Protein AF-A0A936SYD6-F1 (afdb_monomer_lite)

pLDDT: mean 85.03, std 15.67, range [35.06, 98.56]

Structure (mmCIF, N/CA/C/O backbone):
data_AF-A0A936SYD6-F1
#
_entry.id   AF-A0A936SYD6-F1
#
loop_
_atom_site.group_PDB
_atom_site.id
_atom_site.type_symbol
_atom_site.label_atom_id
_atom_site.label_alt_id
_atom_site.label_comp_id
_atom_site.label_asym_id
_atom_site.label_entity_id
_atom_site.label_seq_id
_atom_site.pdbx_PDB_ins_code
_atom_site.Cartn_x
_atom_site.Cartn_y
_atom_site.Cartn_z
_atom_site.occupancy
_atom_site.B_iso_or_equiv
_atom_site.auth_seq_id
_atom_site.auth_comp_id
_atom_site.auth_asym_id
_atom_site.auth_atom_id
_atom_site.pdbx_PDB_model_num
ATOM 1 N N . MET A 1 1 ? 2.577 3.457 27.498 1.00 56.56 1 MET A N 1
ATOM 2 C CA . MET A 1 1 ? 2.068 2.178 26.969 1.00 56.56 1 MET A CA 1
ATOM 3 C C . MET A 1 1 ? 2.236 2.084 25.456 1.00 56.56 1 MET A C 1
ATOM 5 O O . MET A 1 1 ? 2.399 0.979 24.975 1.00 56.56 1 MET A O 1
ATOM 9 N N . SER A 1 2 ? 2.397 3.192 24.729 1.00 64.31 2 SER A N 1
ATOM 10 C CA . SER A 1 2 ? 2.360 3.176 23.265 1.00 64.31 2 SER A CA 1
ATOM 11 C C . SER A 1 2 ? 3.536 2.572 22.509 1.00 64.31 2 SER A C 1
ATOM 13 O O . SER A 1 2 ? 3.328 2.017 21.436 1.00 64.31 2 SER A O 1
ATOM 15 N N . LYS A 1 3 ? 4.762 2.603 23.053 1.00 79.81 3 LYS A N 1
ATOM 16 C CA . LYS A 1 3 ? 5.918 2.125 22.279 1.00 79.81 3 LYS A CA 1
ATOM 17 C C . LYS A 1 3 ? 5.821 0.638 21.908 1.00 79.81 3 LYS A C 1
ATOM 19 O O . LYS A 1 3 ? 6.240 0.261 20.834 1.00 79.81 3 LYS A O 1
ATOM 24 N N . VAL A 1 4 ? 5.263 -0.221 22.759 1.00 88.81 4 VAL A N 1
ATOM 25 C CA . VAL A 1 4 ? 5.166 -1.656 22.419 1.00 88.81 4 VAL A CA 1
ATOM 26 C C . VAL A 1 4 ? 4.110 -1.894 21.336 1.00 88.81 4 VAL A C 1
ATOM 28 O O . VAL A 1 4 ? 4.362 -2.648 20.405 1.00 88.81 4 VAL A O 1
ATOM 31 N N . ALA A 1 5 ? 2.963 -1.216 21.428 1.00 92.69 5 ALA A N 1
ATOM 32 C CA . ALA A 1 5 ? 1.870 -1.352 20.470 1.00 92.69 5 ALA A CA 1
ATOM 33 C C . ALA A 1 5 ? 2.245 -0.835 19.071 1.00 92.69 5 ALA A C 1
ATOM 35 O O . ALA A 1 5 ? 1.920 -1.477 18.073 1.00 92.69 5 ALA A O 1
ATOM 36 N N . ILE A 1 6 ? 2.957 0.294 18.991 1.00 93.44 6 ILE A N 1
ATOM 37 C CA . ILE A 1 6 ? 3.394 0.834 17.701 1.00 93.44 6 ILE A CA 1
ATOM 38 C C . ILE A 1 6 ? 4.482 -0.024 17.050 1.00 93.44 6 ILE A C 1
ATOM 40 O O . ILE A 1 6 ? 4.457 -0.227 15.842 1.00 93.44 6 ILE A O 1
ATOM 44 N N . GLU A 1 7 ? 5.397 -0.587 17.838 1.00 94.19 7 GLU A N 1
ATOM 45 C CA . GLU A 1 7 ? 6.426 -1.494 17.320 1.00 94.19 7 GLU A CA 1
ATOM 46 C C . GLU A 1 7 ? 5.800 -2.813 16.839 1.00 94.19 7 GLU A C 1
ATOM 48 O O . GLU A 1 7 ? 6.192 -3.332 15.799 1.00 94.19 7 GLU A O 1
ATOM 53 N N . GLU A 1 8 ? 4.762 -3.315 17.522 1.00 95.81 8 GLU A N 1
ATOM 54 C CA . GLU A 1 8 ? 3.967 -4.453 17.040 1.00 95.81 8 GLU A CA 1
ATOM 55 C C . GLU A 1 8 ? 3.286 -4.135 15.699 1.00 95.81 8 GLU A C 1
ATOM 57 O O . GLU A 1 8 ? 3.359 -4.932 14.763 1.00 95.81 8 GLU A O 1
ATOM 62 N N . PHE A 1 9 ? 2.654 -2.963 15.572 1.00 97.00 9 PHE A N 1
ATOM 63 C CA . PHE A 1 9 ? 2.076 -2.520 14.301 1.00 97.00 9 PHE A CA 1
ATOM 64 C C . PHE A 1 9 ? 3.135 -2.451 13.190 1.00 97.00 9 PHE A C 1
ATOM 66 O O . PHE A 1 9 ? 2.914 -2.971 12.094 1.00 97.00 9 PHE A O 1
ATOM 73 N N . ALA A 1 10 ? 4.291 -1.854 13.483 1.00 96.25 10 ALA A N 1
ATOM 74 C CA . ALA A 1 10 ? 5.402 -1.709 12.554 1.00 96.25 10 ALA A CA 1
ATOM 75 C C . ALA A 1 10 ? 5.940 -3.057 12.067 1.00 96.25 10 ALA A C 1
ATOM 77 O O . ALA A 1 10 ? 6.091 -3.262 10.861 1.00 96.25 10 ALA A O 1
ATOM 78 N N . GLU A 1 11 ? 6.186 -3.993 12.988 1.00 96.69 11 GLU A N 1
ATOM 79 C CA . GLU A 1 11 ? 6.649 -5.340 12.661 1.00 96.69 11 GLU A CA 1
ATOM 80 C C . GLU A 1 11 ? 5.663 -6.035 11.720 1.00 96.69 11 GLU A C 1
ATOM 82 O O . GLU A 1 11 ? 6.070 -6.596 10.699 1.00 96.69 11 GLU A O 1
ATOM 87 N N . LEU A 1 12 ? 4.363 -5.958 12.022 1.00 97.94 12 LEU A N 1
ATOM 88 C CA . LEU A 1 12 ? 3.327 -6.590 11.213 1.00 97.94 12 LEU A CA 1
ATOM 89 C C . LEU A 1 12 ? 3.206 -5.947 9.829 1.00 97.94 12 LEU A C 1
ATOM 91 O O . LEU A 1 12 ? 3.123 -6.664 8.830 1.00 97.94 12 LEU A O 1
ATOM 95 N N . LEU A 1 13 ? 3.237 -4.616 9.749 1.00 97.81 13 LEU A N 1
ATOM 96 C CA . LEU A 1 13 ? 3.209 -3.883 8.486 1.00 97.81 13 LEU A CA 1
ATOM 97 C C . LEU A 1 13 ? 4.406 -4.268 7.605 1.00 97.81 13 LEU A C 1
ATOM 99 O O . LEU A 1 13 ? 4.243 -4.621 6.438 1.00 97.81 13 LEU A O 1
ATOM 103 N N . VAL A 1 14 ? 5.616 -4.271 8.160 1.00 97.19 14 VAL A N 1
ATOM 104 C CA . VAL A 1 14 ? 6.821 -4.608 7.395 1.00 97.19 14 VAL A CA 1
ATOM 105 C C . VAL A 1 14 ? 6.824 -6.087 6.994 1.00 97.19 14 VAL A C 1
ATOM 107 O O . VAL A 1 14 ? 6.971 -6.411 5.816 1.00 97.19 14 VAL A O 1
ATOM 110 N N . CYS A 1 15 ? 6.601 -7.005 7.933 1.00 97.06 15 CYS A N 1
ATOM 111 C CA . CYS A 1 15 ? 6.720 -8.436 7.658 1.00 97.06 15 CYS A CA 1
ATOM 112 C C . CYS A 1 15 ? 5.592 -8.981 6.773 1.00 97.06 15 CYS A C 1
ATOM 114 O O . CYS A 1 15 ? 5.833 -9.884 5.972 1.00 97.06 15 CYS A O 1
ATOM 116 N N . HIS A 1 16 ? 4.360 -8.484 6.927 1.00 97.88 16 HIS A N 1
ATOM 117 C CA . HIS A 1 16 ? 3.183 -9.065 6.270 1.00 97.88 16 HIS A CA 1
ATOM 118 C C . HIS A 1 16 ? 2.633 -8.239 5.113 1.00 97.88 16 HIS A C 1
ATOM 120 O O . HIS A 1 16 ? 1.868 -8.779 4.312 1.00 97.88 16 HIS A O 1
ATOM 126 N N . VAL A 1 17 ? 3.040 -6.975 4.991 1.00 98.06 17 VAL A N 1
ATOM 127 C CA . VAL A 1 17 ? 2.685 -6.135 3.844 1.00 98.06 17 VAL A CA 1
ATOM 128 C C . VAL A 1 17 ? 3.910 -5.922 2.977 1.00 98.06 17 VAL A C 1
ATOM 130 O O . VAL A 1 17 ? 3.948 -6.458 1.873 1.00 98.06 17 VAL A O 1
ATOM 133 N N . ARG A 1 18 ? 4.941 -5.227 3.470 1.00 97.12 18 ARG A N 1
ATOM 134 C CA . ARG A 1 18 ? 6.125 -4.886 2.663 1.00 97.12 18 ARG A CA 1
ATOM 135 C C . ARG A 1 18 ? 6.804 -6.122 2.075 1.00 97.12 18 ARG A C 1
ATOM 137 O O . ARG A 1 18 ? 6.899 -6.257 0.854 1.00 97.12 18 ARG A O 1
ATOM 144 N N . ASP A 1 19 ? 7.265 -7.023 2.938 1.00 97.88 19 ASP A N 1
ATOM 145 C CA . ASP A 1 19 ? 8.089 -8.160 2.526 1.00 97.88 19 ASP A CA 1
ATOM 146 C C . ASP A 1 19 ? 7.303 -9.115 1.623 1.00 97.88 19 ASP A C 1
ATOM 148 O O . ASP A 1 19 ? 7.787 -9.554 0.580 1.00 97.88 19 ASP A O 1
ATOM 152 N N . VAL A 1 20 ? 6.042 -9.365 1.978 1.00 97.56 20 VAL A N 1
ATOM 153 C CA . VAL A 1 20 ? 5.139 -10.191 1.176 1.00 97.56 20 VAL A CA 1
ATOM 154 C C . VAL A 1 20 ? 4.912 -9.579 -0.208 1.00 97.56 20 VAL A C 1
ATOM 156 O O . VAL A 1 20 ? 4.953 -10.311 -1.192 1.00 97.56 20 VAL A O 1
ATOM 159 N N . SER A 1 21 ? 4.733 -8.262 -0.317 1.00 97.25 21 SER A N 1
ATOM 160 C CA . SER A 1 21 ? 4.521 -7.591 -1.612 1.00 97.25 21 SER A CA 1
ATOM 161 C C . SER A 1 21 ? 5.736 -7.723 -2.527 1.00 97.25 21 SER A C 1
ATOM 163 O O . SER A 1 21 ? 5.600 -8.045 -3.708 1.00 97.25 21 SER A O 1
ATOM 165 N N . ILE A 1 22 ? 6.941 -7.549 -1.972 1.00 95.94 22 ILE A N 1
ATOM 166 C CA . ILE A 1 22 ? 8.198 -7.743 -2.707 1.00 95.94 22 ILE A CA 1
ATOM 167 C C . ILE A 1 22 ? 8.311 -9.192 -3.197 1.00 95.94 22 ILE A C 1
ATOM 169 O O . ILE A 1 22 ? 8.596 -9.419 -4.374 1.00 95.94 22 ILE A O 1
ATOM 173 N N . GLN A 1 23 ? 8.038 -10.168 -2.325 1.00 95.75 23 GLN A N 1
ATOM 174 C CA . GLN A 1 23 ? 8.093 -11.591 -2.668 1.00 95.75 23 GLN A CA 1
ATOM 175 C C . GLN A 1 23 ? 7.095 -11.963 -3.767 1.00 95.75 23 GLN A C 1
ATOM 177 O O . GLN A 1 23 ? 7.447 -12.708 -4.681 1.00 95.75 23 GLN A O 1
ATOM 182 N N . GLN A 1 24 ? 5.864 -11.449 -3.707 1.00 95.12 24 GLN A N 1
ATOM 183 C CA . GLN A 1 24 ? 4.847 -11.700 -4.732 1.00 95.12 24 GLN A CA 1
ATOM 184 C C . GLN A 1 24 ? 5.261 -11.104 -6.079 1.00 95.12 24 GLN A C 1
ATOM 186 O O . GLN A 1 24 ? 5.274 -11.821 -7.079 1.00 95.12 24 GLN A O 1
ATOM 191 N N . CYS A 1 25 ? 5.735 -9.854 -6.097 1.00 92.88 25 CYS A N 1
ATOM 192 C CA . CYS A 1 25 ? 6.273 -9.241 -7.311 1.00 92.88 25 CYS A CA 1
ATOM 193 C C . CYS A 1 25 ? 7.450 -10.051 -7.892 1.00 92.88 25 CYS A C 1
ATOM 195 O O . CYS A 1 25 ? 7.520 -10.302 -9.098 1.00 92.88 25 CYS A O 1
ATOM 197 N N . ASP A 1 26 ? 8.376 -10.521 -7.055 1.00 91.19 26 ASP A N 1
ATOM 198 C CA . ASP A 1 26 ? 9.496 -11.345 -7.518 1.00 91.19 26 ASP A CA 1
ATOM 199 C C . ASP A 1 26 ? 9.042 -12.705 -8.064 1.00 91.19 26 ASP A C 1
ATOM 201 O O . ASP A 1 26 ? 9.575 -13.179 -9.074 1.00 91.19 26 ASP A O 1
ATOM 205 N N . MET A 1 27 ? 8.038 -13.328 -7.442 1.00 90.19 27 MET A N 1
ATOM 206 C CA . MET A 1 27 ? 7.435 -14.558 -7.956 1.00 90.19 27 MET A CA 1
ATOM 207 C C . MET A 1 27 ? 6.784 -14.340 -9.323 1.00 90.19 27 MET A C 1
ATOM 209 O O . MET A 1 27 ? 6.974 -15.183 -10.204 1.00 90.19 27 MET A O 1
ATOM 213 N N . THR A 1 28 ? 6.109 -13.207 -9.544 1.00 87.62 28 THR A N 1
ATOM 214 C CA . THR A 1 28 ? 5.521 -12.840 -10.843 1.00 87.62 28 THR A CA 1
ATOM 215 C C . THR A 1 28 ? 6.578 -12.729 -11.949 1.00 87.62 28 THR A C 1
ATOM 217 O O . THR A 1 28 ? 6.355 -13.167 -13.085 1.00 87.62 28 THR A O 1
ATOM 220 N N . LEU A 1 29 ? 7.776 -12.227 -11.625 1.00 83.94 29 LEU A N 1
ATOM 221 C CA . LEU A 1 29 ? 8.926 -12.209 -12.544 1.00 83.94 29 LEU A CA 1
ATOM 222 C C . LEU A 1 29 ? 9.551 -13.585 -12.780 1.00 83.94 29 LEU A C 1
ATOM 224 O O . LEU A 1 29 ? 10.307 -13.760 -13.743 1.00 83.94 29 LEU A O 1
ATOM 228 N N . GLY A 1 30 ? 9.260 -14.557 -11.917 1.00 83.94 30 GLY A N 1
ATOM 229 C CA . GLY A 1 30 ? 9.804 -15.900 -11.996 1.00 83.94 30 GLY A CA 1
ATOM 230 C C . GLY A 1 30 ? 9.528 -16.547 -13.361 1.00 83.94 30 GLY A C 1
ATOM 231 O O . GLY A 1 30 ? 8.416 -16.457 -13.888 1.00 83.94 30 GLY A O 1
ATOM 232 N N . PRO A 1 31 ? 10.501 -17.269 -13.951 1.00 82.00 31 PRO A N 1
ATOM 233 C CA . PRO A 1 31 ? 10.345 -17.872 -15.281 1.00 82.00 31 PRO A CA 1
ATOM 234 C C . PRO A 1 31 ? 9.216 -18.913 -15.346 1.00 82.00 31 PRO A C 1
ATOM 236 O O . PRO A 1 31 ? 8.705 -19.212 -16.423 1.00 82.00 31 PRO A O 1
ATOM 239 N N . ASN A 1 32 ? 8.819 -19.458 -14.193 1.00 87.88 32 ASN A N 1
ATOM 240 C CA . ASN A 1 32 ? 7.778 -20.473 -14.080 1.00 87.88 32 ASN A CA 1
ATOM 241 C C . ASN A 1 32 ? 6.377 -19.891 -13.852 1.00 87.88 32 ASN A C 1
ATOM 243 O O . ASN A 1 32 ? 5.400 -20.628 -13.978 1.00 87.88 32 ASN A O 1
ATOM 247 N N . TYR A 1 33 ? 6.260 -18.603 -13.524 1.00 86.75 33 TYR A N 1
ATOM 248 C CA . TYR A 1 33 ? 4.970 -17.983 -13.255 1.00 86.75 33 TYR A CA 1
ATOM 249 C C . TYR A 1 33 ? 4.236 -17.683 -14.566 1.00 86.75 33 TYR A C 1
ATOM 251 O O . TYR A 1 33 ? 4.767 -17.010 -15.453 1.00 86.75 33 TYR A O 1
ATOM 259 N N . ARG A 1 34 ? 3.017 -18.212 -14.717 1.00 88.81 34 ARG A N 1
ATOM 260 C CA . ARG A 1 34 ? 2.252 -18.177 -15.978 1.00 88.81 34 ARG A CA 1
ATOM 261 C C . ARG A 1 34 ? 1.051 -17.229 -15.962 1.00 88.81 34 ARG A C 1
ATOM 263 O O . ARG A 1 34 ? 0.316 -17.229 -16.947 1.00 88.81 34 ARG A O 1
ATOM 270 N N . GLY A 1 35 ? 0.870 -16.444 -14.899 1.00 87.31 35 GLY A N 1
ATOM 271 C CA . GLY A 1 35 ? -0.209 -15.459 -14.808 1.00 87.31 35 GLY A CA 1
ATOM 272 C C . GLY A 1 35 ? -0.121 -14.370 -15.893 1.00 87.31 35 GLY A C 1
ATOM 273 O O . GLY A 1 35 ? 0.969 -14.161 -16.450 1.00 87.31 35 GLY A O 1
ATOM 274 N N . PRO A 1 36 ? -1.248 -13.715 -16.235 1.00 86.12 36 PRO A N 1
ATOM 275 C CA . PRO A 1 36 ? -1.303 -12.668 -17.261 1.00 86.12 36 PRO A CA 1
ATOM 276 C C . PRO A 1 36 ? -0.327 -11.511 -17.002 1.00 86.12 36 PRO A C 1
ATOM 278 O O . PRO A 1 36 ? 0.413 -11.110 -17.900 1.00 86.12 36 PRO A O 1
ATOM 281 N N . ASP A 1 37 ? -0.242 -11.062 -15.755 1.00 83.75 37 ASP A N 1
ATOM 282 C CA . ASP A 1 37 ? 0.695 -10.068 -15.231 1.00 83.75 37 ASP A CA 1
ATOM 283 C C . ASP A 1 37 ? 2.157 -10.445 -15.520 1.00 83.75 37 ASP A C 1
ATOM 285 O O . ASP A 1 37 ? 2.889 -9.692 -16.164 1.00 83.75 37 ASP A O 1
ATOM 289 N N . GLY A 1 38 ? 2.577 -11.664 -15.177 1.00 84.19 38 GLY A N 1
ATOM 290 C CA . GLY A 1 38 ? 3.949 -12.112 -15.435 1.00 84.19 38 GLY A CA 1
ATOM 291 C C . GLY A 1 38 ? 4.269 -12.256 -16.925 1.00 84.19 38 GLY A C 1
ATOM 292 O O . GLY A 1 38 ? 5.390 -11.972 -17.362 1.00 84.19 38 GLY A O 1
ATOM 293 N N . GLN A 1 39 ? 3.294 -12.671 -17.741 1.00 85.88 39 GLN A N 1
ATOM 294 C CA . GLN A 1 39 ? 3.447 -12.687 -19.199 1.00 85.88 39 GLN A CA 1
ATOM 295 C C . GLN A 1 39 ? 3.602 -11.269 -19.754 1.00 85.88 39 GLN A C 1
ATOM 297 O O . GLN A 1 39 ? 4.520 -11.029 -20.543 1.00 85.88 39 GLN A O 1
ATOM 302 N N . ARG A 1 40 ? 2.769 -10.328 -19.298 1.00 87.44 40 ARG A N 1
ATOM 303 C CA . ARG A 1 40 ? 2.826 -8.911 -19.664 1.00 87.44 40 ARG A CA 1
ATOM 304 C C . ARG A 1 40 ? 4.158 -8.285 -19.270 1.00 87.44 40 ARG A C 1
ATOM 306 O O . ARG A 1 40 ? 4.775 -7.620 -20.101 1.00 87.44 40 ARG A O 1
ATOM 313 N N . TRP A 1 41 ? 4.653 -8.545 -18.062 1.00 85.00 41 TRP A N 1
ATOM 314 C CA . TRP A 1 41 ? 5.953 -8.050 -17.607 1.00 85.00 41 TRP A CA 1
ATOM 315 C C . TRP A 1 41 ? 7.079 -8.562 -18.500 1.00 85.00 41 TRP A C 1
ATOM 317 O O . TRP A 1 41 ? 7.883 -7.774 -18.994 1.00 85.00 41 TRP A O 1
ATOM 327 N N . ARG A 1 42 ? 7.115 -9.866 -18.795 1.00 80.62 42 ARG A N 1
ATOM 328 C CA . ARG A 1 42 ? 8.131 -10.444 -19.691 1.00 80.62 42 ARG A CA 1
ATOM 329 C C . ARG A 1 42 ? 8.028 -9.920 -21.122 1.00 80.62 42 ARG A C 1
ATOM 331 O O . ARG A 1 42 ? 9.059 -9.647 -21.733 1.00 80.62 42 ARG A O 1
ATOM 338 N N . ALA A 1 43 ? 6.818 -9.749 -21.651 1.00 80.75 43 ALA A N 1
ATOM 339 C CA . ALA A 1 43 ? 6.604 -9.169 -22.975 1.00 80.75 43 ALA A CA 1
ATOM 340 C C . ALA A 1 43 ? 7.106 -7.720 -23.032 1.00 80.75 43 ALA A C 1
ATOM 342 O O . ALA A 1 43 ? 7.843 -7.353 -23.947 1.00 80.75 43 ALA A O 1
ATOM 343 N N . ALA A 1 44 ? 6.789 -6.919 -22.013 1.00 76.31 44 ALA A N 1
ATOM 344 C CA . ALA A 1 44 ? 7.278 -5.555 -21.902 1.00 76.31 44 ALA A CA 1
ATOM 345 C C . ALA A 1 44 ? 8.809 -5.514 -21.742 1.00 76.31 44 ALA A C 1
ATOM 347 O O . ALA A 1 44 ? 9.467 -4.694 -22.380 1.00 76.31 44 ALA A O 1
ATOM 348 N N . ALA A 1 45 ? 9.398 -6.442 -20.978 1.00 72.19 45 ALA A N 1
ATOM 349 C CA . ALA A 1 45 ? 10.851 -6.588 -20.876 1.00 72.19 45 ALA A CA 1
ATOM 350 C C . ALA A 1 45 ? 11.520 -6.910 -22.214 1.00 72.19 45 ALA A C 1
ATOM 352 O O . ALA A 1 45 ? 12.588 -6.372 -22.511 1.00 72.19 45 ALA A O 1
ATOM 353 N N . ALA A 1 46 ? 10.900 -7.774 -23.020 1.00 71.06 46 ALA A N 1
ATOM 354 C CA . ALA A 1 46 ? 11.400 -8.133 -24.340 1.00 71.06 46 ALA A CA 1
ATOM 355 C C . ALA A 1 46 ? 11.303 -6.959 -25.332 1.00 71.06 46 ALA A C 1
ATOM 357 O O . ALA A 1 46 ? 12.215 -6.761 -26.133 1.00 71.06 46 ALA A O 1
ATOM 358 N N . ALA A 1 47 ? 10.230 -6.163 -25.264 1.00 68.69 47 ALA A N 1
ATOM 359 C CA . ALA A 1 47 ? 9.981 -5.046 -26.177 1.00 68.69 47 ALA A CA 1
ATOM 360 C C . ALA A 1 47 ? 10.857 -3.805 -25.911 1.00 68.69 47 ALA A C 1
ATOM 362 O O . ALA A 1 47 ? 11.147 -3.048 -26.834 1.00 68.69 47 ALA A O 1
ATOM 363 N N . ALA A 1 48 ? 11.277 -3.575 -24.664 1.00 58.94 48 ALA A N 1
ATOM 364 C CA . ALA A 1 48 ? 11.825 -2.286 -24.236 1.00 58.94 48 ALA A CA 1
ATOM 365 C C . ALA A 1 48 ? 13.309 -2.025 -24.555 1.00 58.94 48 ALA A C 1
ATOM 367 O O . ALA A 1 48 ? 13.779 -0.913 -24.334 1.00 58.94 48 ALA A O 1
ATOM 368 N N . GLY A 1 49 ? 14.091 -3.002 -25.027 1.00 51.28 49 GLY A N 1
ATOM 369 C CA . GLY A 1 49 ? 15.498 -2.790 -25.423 1.00 51.28 49 GLY A CA 1
ATOM 370 C C . GLY A 1 49 ? 16.499 -2.381 -24.311 1.00 51.28 49 GLY A C 1
ATOM 371 O O . GLY A 1 49 ? 17.705 -2.452 -24.554 1.00 51.28 49 GLY A O 1
ATOM 372 N N . GLY A 1 50 ? 16.039 -2.029 -23.096 1.00 48.78 50 GLY A N 1
ATOM 373 C CA . GLY A 1 50 ? 16.835 -1.799 -21.873 1.00 48.78 50 GLY A CA 1
ATOM 374 C C . GLY A 1 50 ? 16.410 -0.587 -21.014 1.00 48.78 50 GLY A C 1
ATOM 375 O O . GLY A 1 50 ? 16.457 0.527 -21.520 1.00 48.78 50 GLY A O 1
ATOM 376 N N . GLN A 1 51 ? 16.047 -0.810 -19.730 1.00 61.25 51 GLN A N 1
ATOM 377 C CA . GLN A 1 51 ? 15.989 0.135 -18.578 1.00 61.25 51 GLN A CA 1
ATOM 378 C C . GLN A 1 51 ? 15.940 -0.635 -17.213 1.00 61.25 51 GLN A C 1
ATOM 380 O O . GLN A 1 51 ? 16.088 -1.858 -17.200 1.00 61.25 51 GLN A O 1
ATOM 385 N N . VAL A 1 52 ? 15.818 0.100 -16.085 1.00 56.25 52 VAL A N 1
ATOM 386 C CA . VAL A 1 52 ? 16.040 -0.227 -14.644 1.00 56.25 52 VAL A CA 1
ATOM 387 C C . VAL A 1 52 ? 15.728 -1.678 -14.201 1.00 56.25 52 VAL A C 1
ATOM 389 O O . VAL A 1 52 ? 14.664 -2.206 -14.515 1.00 56.25 52 VAL A O 1
ATOM 392 N N . PRO A 1 53 ? 16.596 -2.340 -13.402 1.00 73.44 53 PRO A N 1
ATOM 393 C CA . PRO A 1 53 ? 16.310 -3.657 -12.831 1.00 73.44 53 PRO A CA 1
ATOM 394 C C . PRO A 1 53 ? 15.038 -3.680 -11.975 1.00 73.44 53 PRO A C 1
ATOM 396 O O . PRO A 1 53 ? 14.913 -2.894 -11.042 1.00 73.44 53 PRO A O 1
ATOM 399 N N . ALA A 1 54 ? 14.148 -4.649 -12.203 1.00 80.31 54 ALA A N 1
ATOM 400 C CA . ALA A 1 54 ? 12.959 -4.828 -11.363 1.00 80.31 54 ALA A CA 1
ATOM 401 C C . ALA A 1 54 ? 13.305 -5.062 -9.881 1.00 80.31 54 ALA A C 1
ATOM 403 O O . ALA A 1 54 ? 12.610 -4.580 -8.997 1.00 80.31 54 ALA A O 1
ATOM 404 N N . SER A 1 55 ? 14.454 -5.687 -9.601 1.00 82.62 55 SER A N 1
ATOM 405 C CA . SER A 1 55 ? 15.001 -5.823 -8.245 1.00 82.62 55 SER A CA 1
ATOM 406 C C . SER A 1 55 ? 15.244 -4.483 -7.536 1.00 82.62 55 SER A C 1
ATOM 408 O O . SER A 1 55 ? 15.397 -4.470 -6.321 1.00 82.62 55 SER A O 1
ATOM 410 N N . MET A 1 56 ? 15.306 -3.380 -8.282 1.00 82.12 56 MET A N 1
ATOM 411 C CA . MET A 1 56 ? 15.423 -2.019 -7.769 1.00 82.12 56 MET A CA 1
ATOM 412 C C . MET A 1 56 ? 14.072 -1.301 -7.756 1.00 82.12 56 MET A C 1
ATOM 414 O O . MET A 1 56 ? 13.743 -0.679 -6.760 1.00 82.12 56 MET A O 1
ATOM 418 N N . VAL A 1 57 ? 13.273 -1.428 -8.820 1.00 85.88 57 VAL A N 1
ATOM 419 C CA . VAL A 1 57 ? 11.966 -0.751 -8.917 1.00 85.88 57 VAL A CA 1
ATOM 420 C C . VAL A 1 57 ? 10.953 -1.317 -7.917 1.00 85.88 57 VAL A C 1
ATOM 422 O O . VAL A 1 57 ? 10.244 -0.546 -7.287 1.00 85.88 57 VAL A O 1
ATOM 425 N N . ILE A 1 58 ? 10.904 -2.643 -7.739 1.00 91.81 58 ILE A N 1
ATOM 426 C CA . ILE A 1 58 ? 9.909 -3.308 -6.880 1.00 91.81 58 ILE A CA 1
ATOM 427 C C . ILE A 1 58 ? 9.957 -2.779 -5.437 1.00 91.81 58 ILE A C 1
ATOM 429 O O . ILE A 1 58 ? 8.935 -2.258 -4.995 1.00 91.81 58 ILE A O 1
ATOM 433 N N . PRO A 1 59 ? 11.093 -2.841 -4.706 1.00 92.81 59 PRO A N 1
ATOM 434 C CA . PRO A 1 59 ? 11.129 -2.353 -3.328 1.00 92.81 59 PRO A CA 1
ATOM 435 C C . PRO A 1 59 ? 10.781 -0.870 -3.223 1.00 92.81 59 PRO A C 1
ATOM 437 O O . PRO A 1 59 ? 10.087 -0.482 -2.297 1.00 92.81 59 PRO A O 1
ATOM 440 N N . ASP A 1 60 ? 11.216 -0.060 -4.190 1.00 91.06 60 ASP A N 1
ATOM 441 C CA . ASP A 1 60 ? 10.975 1.381 -4.183 1.00 91.06 60 ASP A CA 1
ATOM 442 C C . ASP A 1 60 ? 9.479 1.712 -4.377 1.00 91.06 60 ASP A C 1
ATOM 444 O O . ASP A 1 60 ? 8.952 2.595 -3.702 1.00 91.06 60 ASP A O 1
ATOM 448 N N . CYS A 1 61 ? 8.763 0.983 -5.243 1.00 93.50 61 CYS A N 1
ATOM 449 C CA . CYS A 1 61 ? 7.312 1.138 -5.413 1.00 93.50 61 CYS A CA 1
ATOM 450 C C . CYS A 1 61 ? 6.525 0.661 -4.185 1.00 93.50 61 CYS A C 1
ATOM 452 O O . CYS A 1 61 ? 5.582 1.334 -3.764 1.00 93.50 61 CYS A O 1
ATOM 454 N N . VAL A 1 62 ? 6.923 -0.472 -3.597 1.00 96.44 62 VAL A N 1
ATOM 455 C CA . VAL A 1 62 ? 6.322 -0.997 -2.359 1.00 96.44 62 VAL A CA 1
ATOM 456 C C . VAL A 1 62 ? 6.522 0.002 -1.216 1.00 96.44 62 VAL A C 1
ATOM 458 O O . VAL A 1 62 ? 5.563 0.387 -0.550 1.00 96.44 62 VAL A O 1
ATOM 461 N N . ASP A 1 63 ? 7.754 0.484 -1.034 1.00 95.44 63 ASP A N 1
ATOM 462 C CA . ASP A 1 63 ? 8.106 1.444 0.014 1.00 95.44 63 ASP A CA 1
ATOM 463 C C . ASP A 1 63 ? 7.371 2.773 -0.168 1.00 95.44 63 ASP A C 1
ATOM 465 O O . ASP A 1 63 ? 6.867 3.319 0.810 1.00 95.44 63 ASP A O 1
ATOM 469 N N . THR A 1 64 ? 7.253 3.260 -1.406 1.00 94.50 64 THR A N 1
ATOM 470 C CA . THR A 1 64 ? 6.474 4.470 -1.710 1.00 94.50 64 THR A CA 1
ATOM 471 C C . THR A 1 64 ? 5.008 4.274 -1.329 1.00 94.50 64 THR A C 1
ATOM 473 O O . THR A 1 64 ? 4.434 5.129 -0.671 1.00 94.50 64 THR A O 1
ATOM 476 N N . THR A 1 65 ? 4.406 3.130 -1.663 1.00 97.56 65 THR A N 1
ATOM 477 C CA . THR A 1 65 ? 2.990 2.862 -1.355 1.00 97.56 65 THR A CA 1
ATOM 478 C C . THR A 1 65 ? 2.725 2.816 0.149 1.00 97.56 65 THR A C 1
ATOM 480 O O . THR A 1 65 ? 1.753 3.401 0.622 1.00 97.56 65 THR A O 1
ATOM 483 N N . ILE A 1 66 ? 3.599 2.154 0.914 1.00 97.50 66 ILE A N 1
ATOM 484 C CA . ILE A 1 66 ? 3.494 2.106 2.380 1.00 97.50 66 ILE A CA 1
ATOM 485 C C . ILE A 1 66 ? 3.704 3.495 2.978 1.00 97.50 66 ILE A C 1
ATOM 487 O O . ILE A 1 66 ? 2.953 3.890 3.865 1.00 97.50 66 ILE A O 1
ATOM 491 N N . PHE A 1 67 ? 4.685 4.248 2.478 1.00 95.31 67 PHE A N 1
ATOM 492 C CA . PHE A 1 67 ? 4.923 5.614 2.929 1.00 95.31 67 PHE A CA 1
ATOM 493 C C . PHE A 1 67 ? 3.696 6.505 2.713 1.00 95.31 67 PHE A C 1
ATOM 495 O O . PHE A 1 67 ? 3.297 7.191 3.648 1.00 95.31 67 PHE A O 1
ATOM 502 N N . GLU A 1 68 ? 3.063 6.461 1.535 1.00 95.12 68 GLU A N 1
ATOM 503 C CA . GLU A 1 68 ? 1.838 7.231 1.292 1.00 95.12 68 GLU A CA 1
ATOM 504 C C . GLU A 1 68 ? 0.699 6.774 2.216 1.00 95.12 68 GLU A C 1
ATOM 506 O O . GLU A 1 68 ? 0.028 7.611 2.803 1.00 95.12 68 GLU A O 1
ATOM 511 N N . ALA A 1 69 ? 0.517 5.468 2.446 1.00 96.62 69 ALA A N 1
ATOM 512 C CA . ALA A 1 69 ? -0.508 4.979 3.375 1.00 96.62 69 ALA A CA 1
ATOM 513 C C . ALA A 1 69 ? -0.306 5.500 4.807 1.00 96.62 69 ALA A C 1
ATOM 515 O O . ALA A 1 69 ? -1.265 5.909 5.461 1.00 96.62 69 ALA A O 1
ATOM 516 N N . LEU A 1 70 ? 0.939 5.500 5.289 1.00 96.12 70 LEU A N 1
ATOM 517 C CA . LEU A 1 70 ? 1.286 6.017 6.611 1.00 96.12 70 LEU A CA 1
ATOM 518 C C . LEU A 1 70 ? 1.129 7.537 6.680 1.00 96.12 70 LEU A C 1
ATOM 520 O O . LEU A 1 70 ? 0.548 8.030 7.639 1.00 96.12 70 LEU A O 1
ATOM 524 N N . ARG A 1 71 ? 1.557 8.264 5.641 1.00 93.31 71 ARG A N 1
ATOM 525 C CA . ARG A 1 71 ? 1.379 9.719 5.540 1.00 93.31 71 ARG A CA 1
ATOM 526 C C . ARG A 1 71 ? -0.094 10.114 5.597 1.00 93.31 71 ARG A C 1
ATOM 528 O O . ARG A 1 71 ? -0.435 11.056 6.294 1.00 93.31 71 ARG A O 1
ATOM 535 N N . GLU A 1 72 ? -0.960 9.401 4.884 1.00 94.00 72 GLU A N 1
ATOM 536 C CA . GLU A 1 72 ? -2.404 9.664 4.903 1.00 94.00 72 GLU A CA 1
ATOM 537 C C . GLU A 1 72 ? -3.049 9.241 6.232 1.00 94.00 72 GLU A C 1
ATOM 539 O O . GLU A 1 72 ? -4.065 9.806 6.629 1.00 94.00 72 GLU A O 1
ATOM 544 N N . THR A 1 73 ? -2.450 8.276 6.943 1.00 93.88 73 THR A N 1
ATOM 545 C CA . THR A 1 73 ? -2.864 7.909 8.309 1.00 93.88 73 THR A CA 1
ATOM 546 C C . THR A 1 73 ? -2.494 8.984 9.334 1.00 93.88 73 THR A C 1
ATOM 548 O O . THR A 1 73 ? -3.223 9.201 10.300 1.00 93.88 73 THR A O 1
ATOM 551 N N . ASP A 1 74 ? -1.378 9.677 9.102 1.00 89.06 74 ASP A N 1
ATOM 552 C CA . ASP A 1 74 ? -0.937 10.844 9.869 1.00 89.06 74 ASP A CA 1
ATOM 553 C C . ASP A 1 74 ? -1.708 12.131 9.513 1.00 89.06 74 ASP A C 1
ATOM 555 O O . ASP A 1 74 ? -1.610 13.130 10.231 1.00 89.06 74 ASP A O 1
ATOM 559 N N . ASP A 1 75 ? -2.481 12.132 8.424 1.00 86.12 75 ASP A N 1
ATOM 560 C CA . ASP A 1 75 ? -3.321 13.264 8.046 1.00 86.12 75 ASP A CA 1
ATOM 561 C C . ASP A 1 75 ? -4.659 13.210 8.802 1.00 86.12 75 ASP A C 1
ATOM 563 O O . ASP A 1 75 ? -5.460 12.281 8.659 1.00 86.12 75 ASP A O 1
ATOM 567 N N . GLN A 1 76 ? -4.919 14.251 9.601 1.00 75.88 76 GLN A N 1
ATOM 568 C CA . GLN A 1 76 ? -6.124 14.377 10.427 1.00 75.88 76 GLN A CA 1
ATOM 569 C C . GLN A 1 76 ? -7.421 14.447 9.622 1.00 75.88 76 GLN A C 1
ATOM 571 O O . GLN A 1 76 ? -8.492 14.431 10.227 1.00 75.88 76 GLN A O 1
ATOM 576 N N . GLU A 1 77 ? -7.372 14.526 8.296 1.00 83.69 77 GLU A N 1
ATOM 577 C CA . GLU A 1 77 ? -8.562 14.687 7.462 1.00 83.69 77 GLU A CA 1
ATOM 578 C C . GLU A 1 77 ? -8.809 13.514 6.505 1.00 83.69 77 GLU A C 1
ATOM 580 O O . GLU A 1 77 ? -9.860 13.494 5.867 1.00 83.69 77 GLU A O 1
ATOM 585 N N . ILE A 1 78 ? -7.890 12.540 6.395 1.00 89.00 78 ILE A N 1
ATOM 586 C CA . ILE A 1 78 ? -7.938 11.566 5.291 1.00 89.00 78 ILE A CA 1
ATOM 587 C C . ILE A 1 78 ? -8.132 10.121 5.764 1.00 89.00 78 ILE A C 1
ATOM 589 O O . ILE A 1 78 ? -9.211 9.571 5.553 1.00 89.00 78 ILE A O 1
ATOM 593 N N . LEU A 1 79 ? -7.135 9.462 6.367 1.00 93.19 79 LEU A N 1
ATOM 594 C CA . LEU A 1 79 ? -7.201 8.014 6.625 1.00 93.19 79 LEU A CA 1
ATOM 595 C C . LEU A 1 79 ? -7.127 7.676 8.123 1.00 93.19 79 LEU A C 1
ATOM 597 O O . LEU A 1 79 ? -6.097 7.266 8.642 1.00 93.19 79 LEU A O 1
ATOM 601 N N . HIS A 1 80 ? -8.246 7.783 8.843 1.00 95.44 80 HIS A N 1
ATOM 602 C CA . HIS A 1 80 ? -8.256 7.558 10.297 1.00 95.44 80 HIS A CA 1
ATOM 603 C C . HIS A 1 80 ? -8.262 6.074 10.648 1.00 95.44 80 HIS A C 1
ATOM 605 O O . HIS A 1 80 ? -9.312 5.422 10.658 1.00 95.44 80 HIS A O 1
ATOM 611 N N . LEU A 1 81 ? -7.082 5.541 10.964 1.00 97.12 81 LEU A N 1
ATOM 612 C CA . LEU A 1 81 ? -6.902 4.144 11.336 1.00 97.12 81 LEU A CA 1
ATOM 613 C C . LEU A 1 81 ? -6.544 3.989 12.815 1.00 97.12 81 LEU A C 1
ATOM 615 O O . LEU A 1 81 ? -5.712 4.702 13.371 1.00 97.12 81 LEU A O 1
ATOM 619 N N . SER A 1 82 ? -7.142 2.984 13.447 1.00 97.56 82 SER A N 1
ATOM 620 C CA . SER A 1 82 ? -6.737 2.510 14.771 1.00 97.56 82 SER A CA 1
ATOM 621 C C . SER A 1 82 ? -6.303 1.053 14.695 1.00 97.56 82 SER A C 1
ATOM 623 O O . SER A 1 82 ? -6.926 0.251 14.000 1.00 97.56 82 SER A O 1
ATOM 625 N N . PHE A 1 83 ? -5.258 0.690 15.432 1.00 97.88 83 PHE A N 1
ATOM 626 C CA . PHE A 1 83 ? -4.719 -0.664 15.502 1.00 97.88 83 PHE A CA 1
ATOM 627 C C . PHE A 1 83 ? -5.084 -1.342 16.822 1.00 97.88 83 PHE A C 1
ATOM 629 O O . PHE A 1 83 ? -4.934 -0.753 17.887 1.00 97.88 83 PHE A O 1
ATOM 636 N N . THR A 1 84 ? -5.541 -2.593 16.759 1.00 97.94 84 THR A N 1
ATOM 637 C CA . THR A 1 84 ? -5.790 -3.424 17.943 1.00 97.94 84 THR A CA 1
ATOM 638 C C . THR A 1 84 ? -4.669 -4.446 18.125 1.00 97.94 84 THR A C 1
ATOM 640 O O . THR A 1 84 ? -4.508 -5.350 17.303 1.00 97.94 84 THR A O 1
ATOM 643 N N . THR A 1 85 ? -3.928 -4.343 19.228 1.00 96.62 85 THR A N 1
ATOM 644 C CA . THR A 1 85 ? -2.806 -5.240 19.548 1.00 96.62 85 THR A CA 1
ATOM 645 C C . THR A 1 85 ? -3.258 -6.676 19.823 1.00 96.62 85 THR A C 1
ATOM 647 O O . THR A 1 85 ? -4.435 -6.969 20.072 1.00 96.62 85 THR A O 1
ATOM 650 N N . ASN A 1 86 ? -2.301 -7.603 19.890 1.00 93.62 86 ASN A N 1
ATOM 651 C CA . ASN A 1 86 ? -2.511 -8.974 20.369 1.00 93.62 86 ASN A CA 1
ATOM 652 C C . ASN A 1 86 ? -3.139 -9.068 21.762 1.00 93.62 86 ASN A C 1
ATOM 654 O O . ASN A 1 86 ? -3.810 -10.058 22.059 1.00 93.62 86 ASN A O 1
ATOM 658 N N . HIS A 1 87 ? -3.001 -8.028 22.579 1.00 93.81 87 HIS A N 1
ATOM 659 C CA . HIS A 1 87 ? -3.575 -7.959 23.918 1.00 93.81 87 HIS A CA 1
ATOM 660 C C . HIS A 1 87 ? -4.934 -7.244 23.973 1.00 93.81 87 HIS A C 1
ATOM 662 O O . HIS A 1 87 ? -5.518 -7.142 25.051 1.00 93.81 87 HIS A O 1
ATOM 668 N N . GLY A 1 88 ? -5.458 -6.792 22.828 1.00 95.31 88 GLY A N 1
ATOM 669 C CA . GLY A 1 88 ? -6.738 -6.088 22.735 1.00 95.31 88 GLY A CA 1
ATOM 670 C C . GLY A 1 88 ? -6.661 -4.597 23.073 1.00 95.31 88 GLY A C 1
ATOM 671 O O . GLY A 1 88 ? -7.703 -3.969 23.242 1.00 95.31 88 GLY A O 1
ATOM 672 N N . GLU A 1 89 ? -5.457 -4.029 23.188 1.00 95.31 89 GLU A N 1
ATOM 673 C CA . GLU A 1 89 ? -5.272 -2.580 23.316 1.00 95.31 89 GLU A CA 1
ATOM 674 C C . GLU A 1 89 ? -5.552 -1.922 21.966 1.00 95.31 89 GLU A C 1
ATOM 676 O O . GLU A 1 89 ? -5.027 -2.370 20.950 1.00 95.31 89 GLU A O 1
ATOM 681 N N . ILE A 1 90 ? -6.381 -0.879 21.965 1.00 96.25 90 ILE A N 1
ATOM 682 C CA . ILE A 1 90 ? -6.695 -0.099 20.769 1.00 96.25 90 ILE A CA 1
ATOM 683 C C . ILE A 1 90 ? -5.834 1.158 20.794 1.00 96.25 90 ILE A C 1
ATOM 685 O O . ILE A 1 90 ? -5.870 1.923 21.757 1.00 96.25 90 ILE A O 1
ATOM 689 N N . MET A 1 91 ? -5.082 1.352 19.722 1.00 95.38 91 MET A N 1
ATOM 690 C CA . MET A 1 91 ? -4.133 2.431 19.533 1.00 95.38 91 MET A CA 1
ATOM 691 C C . MET A 1 91 ? -4.574 3.277 18.338 1.00 95.38 91 MET A C 1
ATOM 693 O O . MET A 1 91 ? -4.704 2.757 17.231 1.00 95.38 91 MET A O 1
ATOM 697 N N . ASP A 1 92 ? -4.804 4.568 18.553 1.00 95.62 92 ASP A N 1
ATOM 698 C CA . ASP A 1 92 ? -5.024 5.524 17.467 1.00 95.62 92 ASP A CA 1
ATOM 699 C C . ASP A 1 92 ? -3.674 5.832 16.802 1.00 95.62 92 ASP A C 1
ATOM 701 O O . ASP A 1 92 ? -2.757 6.331 17.462 1.00 95.62 92 ASP A O 1
ATOM 705 N N . LEU A 1 93 ? -3.534 5.488 15.518 1.00 95.12 93 LEU A N 1
ATOM 706 C CA . LEU A 1 93 ? -2.257 5.596 14.813 1.00 95.12 93 LEU A CA 1
ATOM 707 C C . LEU A 1 93 ? -1.827 7.051 14.610 1.00 95.12 93 LEU A C 1
ATOM 709 O O . LEU A 1 93 ? -0.632 7.321 14.675 1.00 95.12 93 LEU A O 1
ATOM 713 N N . LEU A 1 94 ? -2.769 7.985 14.461 1.00 93.06 94 LEU A N 1
ATOM 714 C CA . LEU A 1 94 ? -2.468 9.411 14.348 1.00 93.06 94 LEU A CA 1
ATOM 715 C C . LEU A 1 94 ? -1.882 9.947 15.661 1.00 93.06 94 LEU A C 1
ATOM 717 O O . LEU A 1 94 ? -0.860 10.636 15.678 1.00 93.06 94 LEU A O 1
ATOM 721 N N . VAL A 1 95 ? -2.534 9.624 16.782 1.00 92.69 95 VAL A N 1
ATOM 722 C CA . VAL A 1 95 ? -2.119 10.106 18.109 1.00 92.69 95 VAL A CA 1
ATOM 723 C C . VAL A 1 95 ? -0.767 9.518 18.498 1.00 92.69 95 VAL A C 1
ATOM 725 O O . VAL A 1 95 ? 0.097 10.231 19.007 1.00 92.69 95 VAL A O 1
ATOM 728 N N . GLU A 1 96 ? -0.580 8.224 18.261 1.00 91.44 96 GLU A N 1
ATOM 729 C CA . GLU A 1 96 ? 0.583 7.490 18.759 1.00 91.44 96 GLU A CA 1
ATOM 730 C C . GLU A 1 96 ? 1.766 7.530 17.794 1.00 91.44 96 GLU A C 1
ATOM 732 O O . GLU A 1 96 ? 2.912 7.449 18.234 1.00 91.44 96 GLU A O 1
ATOM 737 N N . GLY A 1 97 ? 1.504 7.731 16.501 1.00 87.00 97 GLY A N 1
ATOM 738 C CA . GLY A 1 97 ? 2.506 8.063 15.491 1.00 87.00 97 GLY A CA 1
ATOM 739 C C . GLY A 1 97 ? 3.021 9.497 15.588 1.00 87.00 97 GLY A C 1
ATOM 740 O O . GLY A 1 97 ? 4.100 9.800 15.083 1.00 87.00 97 GLY A O 1
ATOM 741 N N . GLY A 1 98 ? 2.271 10.388 16.247 1.00 87.19 98 GLY A N 1
ATOM 742 C CA . GLY A 1 98 ? 2.648 11.791 16.410 1.00 87.19 98 GLY A CA 1
ATOM 743 C C . GLY A 1 98 ? 2.764 12.557 15.089 1.00 87.19 98 GLY A C 1
ATOM 744 O O . GLY A 1 98 ? 3.470 13.563 15.052 1.00 87.19 98 GLY A O 1
ATOM 745 N N . GLY A 1 99 ? 2.103 12.082 14.026 1.00 86.38 99 GLY A N 1
ATOM 746 C CA . GLY A 1 99 ? 2.203 12.638 12.675 1.00 86.38 99 GLY A CA 1
ATOM 747 C C . GLY A 1 99 ? 3.477 12.249 11.912 1.00 86.38 99 GLY A C 1
ATOM 748 O O . GLY A 1 99 ? 3.812 12.904 10.930 1.00 86.38 99 GLY A O 1
ATOM 749 N N . GLU A 1 100 ? 4.223 11.245 12.383 1.00 89.31 100 GLU A N 1
ATOM 750 C CA . GLU A 1 100 ? 5.550 10.884 11.866 1.00 89.31 100 GLU A CA 1
ATOM 751 C C . GLU A 1 100 ? 5.680 9.387 11.528 1.00 89.31 100 GLU A C 1
ATOM 753 O O . GLU A 1 100 ? 6.797 8.881 11.410 1.00 89.31 100 GLU A O 1
ATOM 758 N N . LEU A 1 101 ? 4.580 8.648 11.332 1.00 92.38 101 LEU A N 1
ATOM 759 C CA . LEU A 1 101 ? 4.619 7.227 10.952 1.00 92.38 101 LEU A CA 1
ATOM 760 C C . LEU A 1 101 ? 5.416 7.018 9.663 1.00 92.38 101 LEU A C 1
ATOM 762 O O . LEU A 1 101 ? 6.241 6.104 9.572 1.00 92.38 101 LEU A O 1
ATOM 766 N N . GLY A 1 102 ? 5.211 7.893 8.673 1.00 90.94 102 GLY A N 1
ATOM 767 C CA . GLY A 1 102 ? 5.998 7.887 7.439 1.00 90.94 102 GLY A CA 1
ATOM 768 C C . GLY A 1 102 ? 7.495 8.050 7.725 1.00 90.94 102 GLY A C 1
ATOM 769 O O . GLY A 1 102 ? 8.314 7.280 7.219 1.00 90.94 102 GLY A O 1
ATOM 770 N N . GLY A 1 103 ? 7.855 8.998 8.596 1.00 88.75 103 GLY A N 1
ATOM 771 C CA . GLY A 1 103 ? 9.228 9.236 9.043 1.00 88.75 103 GLY A CA 1
ATOM 772 C C . GLY A 1 103 ? 9.820 8.069 9.840 1.00 88.75 103 GLY A C 1
ATOM 773 O O . GLY A 1 103 ? 11.003 7.758 9.687 1.00 88.75 103 GLY A O 1
ATOM 774 N N . TRP A 1 104 ? 9.015 7.368 10.638 1.00 90.88 104 TRP A N 1
ATOM 775 C CA . TRP A 1 104 ? 9.438 6.171 11.366 1.00 90.88 104 TRP A CA 1
ATOM 776 C C . TRP A 1 104 ? 9.707 4.994 10.429 1.00 90.88 104 TRP A C 1
ATOM 778 O O . TRP A 1 104 ? 10.638 4.218 10.653 1.00 90.88 104 TRP A O 1
ATOM 788 N N . TYR A 1 105 ? 8.945 4.911 9.338 1.00 91.75 105 TYR A N 1
ATOM 789 C CA . TYR A 1 105 ? 9.105 3.881 8.326 1.00 91.75 105 TYR A CA 1
ATOM 790 C C . TYR A 1 105 ? 10.365 4.054 7.463 1.00 91.75 105 TYR A C 1
ATOM 792 O O . TYR A 1 105 ? 11.175 3.125 7.374 1.00 91.75 105 TYR A O 1
ATOM 800 N N . ILE A 1 106 ? 10.539 5.218 6.818 1.00 84.88 106 ILE A N 1
ATOM 801 C CA . ILE A 1 106 ? 11.654 5.448 5.874 1.00 84.88 106 ILE A CA 1
ATOM 802 C C . ILE A 1 106 ? 12.887 6.112 6.497 1.00 84.88 106 ILE A C 1
ATOM 804 O O . ILE A 1 106 ? 13.969 6.003 5.922 1.00 84.88 106 ILE A O 1
ATOM 808 N N . GLY A 1 107 ? 12.718 6.816 7.618 1.00 75.25 107 GLY A N 1
ATOM 809 C CA . GLY A 1 107 ? 13.720 7.684 8.232 1.00 75.25 107 GLY A CA 1
ATOM 810 C C . GLY A 1 107 ? 14.232 7.164 9.576 1.00 75.25 107 GLY A C 1
ATOM 811 O O . GLY A 1 107 ? 14.728 6.046 9.680 1.00 75.25 107 GLY A O 1
ATOM 812 N N . THR A 1 108 ? 14.150 8.001 10.613 1.00 58.25 108 THR A N 1
ATOM 813 C CA . THR A 1 108 ? 14.845 7.818 11.902 1.00 58.25 108 THR A CA 1
ATOM 814 C C . THR A 1 108 ? 14.274 6.721 12.802 1.00 58.25 108 THR A C 1
ATOM 816 O O . THR A 1 108 ? 14.941 6.335 13.760 1.00 58.25 108 THR A O 1
ATOM 819 N N . GLY A 1 109 ? 13.056 6.239 12.532 1.00 61.66 109 GLY A N 1
ATOM 820 C CA . GLY A 1 109 ? 12.420 5.177 13.325 1.00 61.66 109 GLY A CA 1
ATOM 821 C C . GLY A 1 109 ? 12.878 3.766 12.963 1.00 61.66 109 GLY A C 1
ATOM 822 O O . GLY A 1 109 ? 12.611 2.837 13.719 1.00 61.66 109 GLY A O 1
ATOM 823 N N . GLU A 1 110 ? 13.600 3.604 11.849 1.00 75.88 110 GLU A N 1
ATOM 824 C CA . GLU A 1 110 ? 14.244 2.351 11.449 1.00 75.88 110 GLU A CA 1
ATOM 825 C C . GLU A 1 110 ? 13.303 1.132 11.311 1.00 75.88 110 GLU A C 1
ATOM 827 O O . GLU A 1 110 ? 13.785 0.004 11.272 1.00 75.88 110 GLU A O 1
ATOM 832 N N . TRP A 1 111 ? 11.981 1.289 11.151 1.00 92.69 111 TRP A N 1
ATOM 833 C CA . TRP A 1 111 ? 11.080 0.122 11.053 1.00 92.69 111 TRP A CA 1
ATOM 834 C C . TRP A 1 111 ? 11.439 -0.803 9.898 1.00 92.69 111 TRP A C 1
ATOM 836 O O . TRP A 1 111 ? 11.524 -2.022 10.054 1.00 92.69 111 TRP A O 1
ATOM 846 N N . ARG A 1 112 ? 11.694 -0.214 8.727 1.00 89.94 112 ARG A N 1
ATOM 847 C CA . ARG A 1 112 ? 12.113 -0.959 7.544 1.00 89.94 112 ARG A CA 1
ATOM 848 C C . ARG A 1 112 ? 13.421 -1.732 7.789 1.00 89.94 112 ARG A C 1
ATOM 850 O O . ARG A 1 112 ? 13.386 -2.948 7.615 1.00 89.94 112 ARG A O 1
ATOM 857 N N . PRO A 1 113 ? 14.548 -1.113 8.199 1.00 88.25 113 PRO A N 1
ATOM 858 C CA . PRO A 1 113 ? 15.777 -1.860 8.482 1.00 88.25 113 PRO A CA 1
ATOM 859 C C . PRO A 1 113 ? 15.676 -2.816 9.682 1.00 88.25 113 PRO A C 1
ATOM 861 O O . PRO A 1 113 ? 16.401 -3.807 9.711 1.00 88.25 113 PRO A O 1
ATOM 864 N N . MET A 1 114 ? 14.803 -2.550 10.657 1.00 91.88 114 MET A N 1
ATOM 865 C CA . MET A 1 114 ? 14.661 -3.371 11.863 1.00 91.88 114 MET A CA 1
ATOM 866 C C . MET A 1 114 ? 13.888 -4.664 11.607 1.00 91.88 114 MET A C 1
ATOM 868 O O . MET A 1 114 ? 14.298 -5.728 12.073 1.00 91.88 114 MET A O 1
ATOM 872 N N . TYR A 1 115 ? 12.777 -4.575 10.875 1.00 94.69 115 TYR A N 1
ATOM 873 C CA . TYR A 1 115 ? 11.843 -5.690 10.732 1.00 94.69 115 TYR A CA 1
ATOM 874 C C . TYR A 1 115 ? 11.935 -6.400 9.381 1.00 94.69 115 TYR A C 1
ATOM 876 O O . TYR A 1 115 ? 11.595 -7.582 9.294 1.00 94.69 115 TYR A O 1
ATOM 884 N N . SER A 1 116 ? 12.395 -5.722 8.326 1.00 93.44 116 SER A N 1
ATOM 885 C CA . SER A 1 116 ? 12.376 -6.313 6.989 1.00 93.44 116 SER A CA 1
ATOM 886 C C . SER A 1 116 ? 13.429 -7.407 6.832 1.00 93.44 116 SER A C 1
ATOM 888 O O . SER A 1 116 ? 14.587 -7.266 7.225 1.00 93.44 116 SER A O 1
ATOM 890 N N . LYS A 1 117 ? 13.021 -8.504 6.197 1.00 93.88 117 LYS A N 1
ATOM 891 C CA . LYS A 1 117 ? 13.889 -9.599 5.737 1.00 93.88 117 LYS A CA 1
ATOM 892 C C . LYS A 1 117 ? 14.165 -9.511 4.240 1.00 93.88 117 LYS A C 1
ATOM 894 O O . LYS A 1 117 ? 14.978 -10.271 3.716 1.00 93.88 117 LYS A O 1
ATOM 899 N N . GLU A 1 118 ? 13.483 -8.596 3.562 1.00 93.19 118 GLU A N 1
ATOM 900 C CA . GLU A 1 118 ? 13.650 -8.325 2.148 1.00 93.19 118 GLU A CA 1
ATOM 901 C C . GLU A 1 118 ? 14.699 -7.250 1.891 1.00 93.19 118 GLU A C 1
ATOM 903 O O . GLU A 1 118 ? 15.104 -6.469 2.754 1.00 93.19 118 GLU A O 1
ATOM 908 N N . ARG A 1 119 ? 15.134 -7.185 0.635 1.00 90.81 119 ARG A N 1
ATOM 909 C CA . ARG A 1 119 ? 16.024 -6.115 0.190 1.00 90.81 119 ARG A CA 1
ATOM 910 C C . ARG A 1 119 ? 15.364 -4.742 0.389 1.00 90.81 119 ARG A C 1
ATOM 912 O O . ARG A 1 119 ? 14.179 -4.536 0.112 1.00 90.81 119 ARG A O 1
ATOM 919 N N . PHE A 1 120 ? 16.168 -3.778 0.804 1.00 84.06 120 PHE A N 1
ATOM 920 C CA . PHE A 1 120 ? 15.821 -2.365 0.798 1.00 84.06 120 PHE A CA 1
ATOM 921 C C . PHE A 1 120 ? 17.067 -1.547 0.470 1.00 84.06 120 PHE A C 1
ATOM 923 O O . PHE A 1 120 ? 18.189 -2.060 0.487 1.00 84.06 120 PHE A O 1
ATOM 930 N N . ILE A 1 121 ? 16.856 -0.283 0.121 1.00 74.56 121 ILE A N 1
ATOM 931 C CA . ILE A 1 121 ? 17.932 0.661 -0.154 1.00 74.56 121 ILE A CA 1
ATOM 932 C C . ILE A 1 121 ? 17.761 1.823 0.815 1.00 74.56 121 ILE A C 1
ATOM 934 O O . ILE A 1 121 ? 16.718 2.481 0.837 1.00 74.56 121 ILE A O 1
ATOM 938 N N . ASP A 1 122 ? 18.774 2.030 1.649 1.00 74.06 122 ASP A N 1
ATOM 939 C CA . ASP A 1 122 ? 18.829 3.177 2.543 1.00 74.06 122 ASP A CA 1
ATOM 940 C C . ASP A 1 122 ? 19.364 4.393 1.781 1.00 74.06 122 ASP A C 1
ATOM 942 O O . ASP A 1 122 ? 20.567 4.554 1.578 1.00 74.06 122 ASP A O 1
ATOM 946 N N . ASP A 1 123 ? 18.437 5.219 1.304 1.00 65.44 123 ASP A N 1
ATOM 947 C CA . ASP A 1 123 ? 18.745 6.479 0.629 1.00 65.44 123 ASP A CA 1
ATOM 948 C C . ASP A 1 123 ? 18.905 7.656 1.595 1.00 65.44 123 ASP A C 1
ATOM 950 O O . ASP A 1 123 ? 19.320 8.735 1.169 1.00 65.44 123 ASP A O 1
ATOM 954 N N . PHE A 1 124 ? 18.549 7.471 2.868 1.00 61.50 124 PHE A N 1
ATOM 955 C CA . PHE A 1 124 ? 18.442 8.545 3.853 1.00 61.50 124 PHE A CA 1
ATOM 956 C C . PHE A 1 124 ? 19.635 8.615 4.800 1.00 61.50 124 PHE A C 1
ATOM 958 O O . PHE A 1 124 ? 19.728 9.574 5.563 1.00 61.50 124 PHE A O 1
ATOM 965 N N . ALA A 1 125 ? 20.598 7.696 4.676 1.00 58.97 125 ALA A N 1
ATOM 966 C CA . ALA A 1 125 ? 21.867 7.753 5.398 1.00 58.97 125 ALA A CA 1
ATOM 967 C C . ALA A 1 125 ? 22.594 9.117 5.281 1.00 58.97 125 ALA A C 1
ATOM 969 O O . ALA A 1 125 ? 23.354 9.470 6.178 1.00 58.97 125 ALA A O 1
ATOM 970 N N . ASP A 1 126 ? 22.329 9.905 4.223 1.00 49.06 126 ASP A N 1
ATOM 971 C CA . ASP A 1 126 ? 23.072 11.134 3.898 1.00 49.06 126 ASP A CA 1
ATOM 972 C C . ASP A 1 126 ? 22.214 12.413 3.678 1.00 49.06 126 ASP A C 1
ATOM 974 O O . ASP A 1 126 ? 22.739 13.403 3.155 1.00 49.06 126 ASP A O 1
ATOM 978 N N . ILE A 1 127 ? 20.910 12.454 4.016 1.00 48.28 127 ILE A N 1
ATOM 979 C CA . ILE A 1 127 ? 20.012 13.559 3.577 1.00 48.28 127 ILE A CA 1
ATOM 980 C C . ILE A 1 127 ? 19.310 14.299 4.735 1.00 48.28 127 ILE A C 1
ATOM 982 O O . ILE A 1 127 ? 18.627 13.659 5.529 1.00 48.28 127 ILE A O 1
ATOM 986 N N . PRO A 1 128 ? 19.381 15.649 4.795 1.00 43.19 128 PRO A N 1
ATOM 987 C CA . PRO A 1 128 ? 18.558 16.478 5.685 1.00 43.19 128 PRO A CA 1
ATOM 988 C C . PRO A 1 128 ? 17.078 16.549 5.257 1.00 43.19 128 PRO A C 1
ATOM 990 O O . PRO A 1 128 ? 16.766 16.707 4.075 1.00 43.19 128 PRO A O 1
ATOM 993 N N . THR A 1 129 ? 16.174 16.475 6.232 1.00 42.31 129 THR A N 1
ATOM 994 C CA . THR A 1 129 ? 14.716 16.344 6.076 1.00 42.31 129 THR A CA 1
ATOM 995 C C . THR A 1 129 ? 14.014 17.687 5.814 1.00 42.31 129 THR A C 1
ATOM 997 O O . THR A 1 129 ? 13.641 18.368 6.758 1.00 42.31 129 THR A O 1
ATOM 1000 N N . GLU A 1 130 ? 13.785 18.070 4.552 1.00 38.81 130 GLU A N 1
ATOM 1001 C CA . GLU A 1 130 ? 12.778 19.088 4.179 1.00 38.81 130 GLU A CA 1
ATOM 1002 C C . GLU A 1 130 ? 12.190 18.769 2.791 1.00 38.81 130 GLU A C 1
ATOM 1004 O O . GLU A 1 130 ? 12.848 18.972 1.770 1.00 38.81 130 GLU A O 1
ATOM 1009 N N . TRP A 1 131 ? 10.947 18.274 2.733 1.00 39.78 131 TRP A N 1
ATOM 1010 C CA . TRP A 1 131 ? 10.191 18.112 1.483 1.00 39.78 131 TRP A CA 1
ATOM 1011 C C . TRP A 1 131 ? 8.742 18.577 1.669 1.00 39.78 131 TRP A C 1
ATOM 1013 O O . TRP A 1 131 ? 8.100 18.254 2.663 1.00 39.78 131 TRP A O 1
ATOM 1023 N N . GLY A 1 132 ? 8.264 19.393 0.723 1.00 36.22 132 GLY A N 1
ATOM 1024 C CA . GLY A 1 132 ? 6.954 20.048 0.757 1.00 36.22 132 GLY A CA 1
ATOM 1025 C C . GLY A 1 132 ? 5.802 19.184 0.237 1.00 36.22 132 GLY A C 1
ATOM 1026 O O . GLY A 1 132 ? 6.002 18.270 -0.560 1.00 36.22 132 GLY A O 1
ATOM 1027 N N . ILE A 1 133 ? 4.595 19.530 0.690 1.00 35.06 133 ILE A N 1
ATOM 1028 C CA . ILE A 1 133 ? 3.339 18.785 0.518 1.00 35.06 133 ILE A CA 1
ATOM 1029 C C . ILE A 1 133 ? 2.526 19.366 -0.651 1.00 35.06 133 ILE A C 1
ATOM 1031 O O . ILE A 1 133 ? 2.457 20.586 -0.816 1.00 35.06 133 ILE A O 1
ATOM 1035 N N . ALA A 1 134 ? 1.870 18.503 -1.431 1.00 35.88 134 ALA A N 1
ATOM 1036 C CA . ALA A 1 134 ? 0.795 18.876 -2.352 1.00 35.88 134 ALA A CA 1
ATOM 1037 C C . ALA A 1 134 ? -0.551 18.382 -1.797 1.00 35.88 134 ALA A C 1
ATOM 1039 O O . ALA A 1 134 ? -0.652 17.250 -1.337 1.00 35.88 134 ALA A O 1
ATOM 1040 N N . THR A 1 135 ? -1.572 19.239 -1.829 1.00 37.06 135 THR A N 1
ATOM 1041 C CA . THR A 1 135 ? -2.907 18.975 -1.265 1.00 37.06 135 THR A CA 1
ATOM 1042 C C . THR A 1 135 ? -3.834 18.340 -2.312 1.00 37.06 135 THR A C 1
ATOM 1044 O O . THR A 1 135 ? -3.919 18.887 -3.418 1.00 37.06 135 THR A O 1
ATOM 1047 N N . PRO A 1 136 ? -4.558 17.241 -2.014 1.00 53.41 136 PRO A N 1
ATOM 1048 C CA . PRO A 1 136 ? -5.505 16.649 -2.957 1.00 53.41 136 PRO A CA 1
ATOM 1049 C C . PRO A 1 136 ? -6.925 17.233 -2.864 1.00 53.41 136 PRO A C 1
ATOM 1051 O O . PRO A 1 136 ? -7.308 17.907 -1.912 1.00 53.41 136 PRO A O 1
ATOM 1054 N N . GLU A 1 137 ? -7.700 16.955 -3.912 1.00 39.53 137 GLU A N 1
ATOM 1055 C CA . GLU A 1 137 ? -9.039 17.467 -4.223 1.00 39.53 137 GLU A CA 1
ATOM 1056 C C . GLU A 1 137 ? -10.171 16.612 -3.596 1.00 39.53 137 GLU A C 1
ATOM 1058 O O . GLU A 1 137 ? -10.069 15.386 -3.542 1.00 39.53 137 GLU A O 1
ATOM 1063 N N . LEU A 1 138 ? -11.266 17.266 -3.175 1.00 41.28 138 LEU A N 1
ATOM 1064 C CA . LEU A 1 138 ? -12.385 16.721 -2.379 1.00 41.28 138 LEU A CA 1
ATOM 1065 C C . LEU A 1 138 ? -13.090 15.465 -2.953 1.00 41.28 138 LEU A C 1
ATOM 1067 O O . LEU A 1 138 ? -13.288 15.296 -4.161 1.00 41.28 138 LEU A O 1
ATOM 1071 N N . ALA A 1 139 ? -13.532 14.604 -2.032 1.00 45.94 139 ALA A N 1
ATOM 1072 C CA . ALA A 1 139 ? -14.209 13.325 -2.251 1.00 45.94 139 ALA A CA 1
ATOM 1073 C C . ALA A 1 139 ? -15.691 13.450 -2.715 1.00 45.94 139 ALA A C 1
ATOM 1075 O O . ALA A 1 139 ? -16.383 14.392 -2.335 1.00 45.94 139 ALA A O 1
ATOM 1076 N N . PRO A 1 140 ? -16.221 12.517 -3.543 1.00 50.72 140 PRO A N 1
ATOM 1077 C CA . PRO A 1 140 ? -17.642 12.424 -3.884 1.00 50.72 140 PRO A CA 1
ATOM 1078 C C . PRO A 1 140 ? -18.529 11.931 -2.736 1.00 50.72 140 PRO A C 1
ATOM 1080 O O . PRO A 1 140 ? -18.094 11.255 -1.810 1.00 50.72 140 PRO A O 1
ATOM 1083 N N . ILE A 1 141 ? -19.819 12.231 -2.886 1.00 56.50 141 ILE A N 1
ATOM 1084 C CA . ILE A 1 141 ? -20.893 12.024 -1.914 1.00 56.50 141 ILE A CA 1
ATOM 1085 C C . ILE A 1 141 ? -21.263 10.528 -1.824 1.00 56.50 141 ILE A C 1
ATOM 1087 O O . ILE A 1 141 ? -21.880 9.977 -2.735 1.00 56.50 141 ILE A O 1
ATOM 1091 N N . LEU A 1 142 ? -20.903 9.870 -0.714 1.00 69.62 142 LEU A N 1
ATOM 1092 C CA . LEU A 1 142 ? -21.200 8.456 -0.398 1.00 69.62 142 LEU A CA 1
ATOM 1093 C C . LEU A 1 142 ? -22.519 8.254 0.385 1.00 69.62 142 LEU A C 1
ATOM 1095 O O . LEU A 1 142 ? -22.770 7.177 0.929 1.00 69.62 142 LEU A O 1
ATOM 1099 N N . GLU A 1 143 ? -23.360 9.287 0.471 1.00 68.12 143 GLU A N 1
ATOM 1100 C CA . GLU A 1 143 ? -24.473 9.396 1.432 1.00 68.12 143 GLU A CA 1
ATOM 1101 C C . GLU A 1 143 ? -25.590 8.345 1.290 1.00 68.12 143 GLU A C 1
ATOM 1103 O O . GLU A 1 143 ? -26.374 8.165 2.219 1.00 68.12 143 GLU A O 1
ATOM 1108 N N . GLU A 1 144 ? -25.659 7.609 0.178 1.00 72.31 144 GLU A N 1
ATOM 1109 C CA . GLU A 1 144 ? -26.772 6.691 -0.112 1.00 72.31 144 GLU A CA 1
ATOM 1110 C C . GLU A 1 144 ? -26.601 5.264 0.450 1.00 72.31 144 GLU A C 1
ATOM 1112 O O . GLU A 1 144 ? -27.546 4.470 0.418 1.00 72.31 144 GLU A O 1
ATOM 1117 N N . LEU A 1 145 ? -25.422 4.894 0.967 1.00 75.50 145 LEU A N 1
ATOM 1118 C CA . LEU A 1 145 ? -25.172 3.539 1.479 1.00 75.50 145 LEU A CA 1
ATOM 1119 C C . LEU A 1 145 ? -25.446 3.423 2.991 1.00 75.50 145 LEU A C 1
ATOM 1121 O O . LEU A 1 145 ? -25.029 4.290 3.759 1.00 75.50 145 LEU A O 1
ATOM 1125 N N . PRO A 1 146 ? -26.078 2.327 3.461 1.00 81.56 146 PRO A N 1
ATOM 1126 C CA . PRO A 1 146 ? -26.226 2.079 4.889 1.00 81.56 146 PRO A CA 1
ATOM 1127 C C . PRO A 1 146 ? -24.885 1.687 5.523 1.00 81.56 146 PRO A C 1
ATOM 1129 O O . PRO A 1 146 ? -24.027 1.060 4.892 1.00 81.56 146 PRO A O 1
ATOM 1132 N N . MET A 1 147 ? -24.730 1.994 6.805 1.00 84.00 147 MET A N 1
ATOM 1133 C CA . MET A 1 147 ? -23.600 1.523 7.605 1.00 84.00 147 MET A CA 1
ATOM 1134 C C . MET A 1 147 ? -23.693 0.009 7.866 1.00 84.00 147 MET A C 1
ATOM 1136 O O . MET A 1 147 ? -24.803 -0.523 7.961 1.00 84.00 147 MET A O 1
ATOM 1140 N N . PRO A 1 148 ? -22.564 -0.730 7.924 1.00 85.38 148 PRO A N 1
ATOM 1141 C CA . PRO A 1 148 ? -21.164 -0.285 7.817 1.00 85.38 148 PRO A CA 1
ATOM 1142 C C . PRO A 1 148 ? -20.636 -0.227 6.370 1.00 85.38 148 PRO A C 1
ATOM 1144 O O . PRO A 1 148 ? -19.474 0.097 6.137 1.00 85.38 148 PRO A O 1
ATOM 1147 N N . ARG A 1 149 ? -21.474 -0.550 5.372 1.00 86.81 149 ARG A N 1
ATOM 1148 C CA . ARG A 1 149 ? -21.057 -0.643 3.964 1.00 86.81 149 ARG A CA 1
ATOM 1149 C C . ARG A 1 149 ? -20.536 0.689 3.427 1.00 86.81 149 ARG A C 1
ATOM 1151 O O . ARG A 1 149 ? -19.600 0.670 2.637 1.00 86.81 149 ARG A O 1
ATOM 1158 N N . ARG A 1 150 ? -21.121 1.813 3.849 1.00 90.44 150 ARG A N 1
ATOM 1159 C CA . ARG A 1 150 ? -20.646 3.153 3.479 1.00 90.44 150 ARG A CA 1
ATOM 1160 C C . ARG A 1 150 ? -19.186 3.374 3.880 1.00 90.44 150 ARG A C 1
ATOM 1162 O O . ARG A 1 150 ? -18.395 3.688 3.004 1.00 90.44 150 ARG A O 1
ATOM 1169 N N . ALA A 1 151 ? -18.826 3.126 5.140 1.00 93.38 151 ALA A N 1
ATOM 1170 C CA . ALA A 1 151 ? -17.449 3.287 5.617 1.00 93.38 151 ALA A CA 1
ATOM 1171 C C . ALA A 1 151 ? -16.454 2.361 4.897 1.00 93.38 151 ALA A C 1
ATOM 1173 O O . ALA A 1 151 ? -15.343 2.769 4.583 1.00 93.38 151 ALA A O 1
ATOM 1174 N N . ILE A 1 152 ? -16.858 1.129 4.567 1.00 95.38 152 ILE A N 1
ATOM 1175 C CA . ILE A 1 152 ? -16.016 0.211 3.782 1.00 95.38 152 ILE A CA 1
ATOM 1176 C C . ILE A 1 152 ? -15.779 0.735 2.356 1.00 95.38 152 ILE A C 1
ATOM 1178 O O . ILE A 1 152 ? -14.673 0.623 1.833 1.00 95.38 152 ILE A O 1
ATOM 1182 N N . GLU A 1 153 ? -16.794 1.316 1.713 1.00 95.62 153 GLU A N 1
ATOM 1183 C CA . GLU A 1 153 ? -16.627 1.943 0.395 1.00 95.62 153 GLU A CA 1
ATOM 1184 C C . GLU A 1 153 ? -15.807 3.238 0.458 1.00 95.62 153 GLU A C 1
ATOM 1186 O O . GLU A 1 153 ? -15.027 3.501 -0.455 1.00 95.62 153 GLU A O 1
ATOM 1191 N N . GLU A 1 154 ? -15.955 4.009 1.535 1.00 95.19 154 GLU A N 1
ATOM 1192 C CA . GLU A 1 154 ? -15.168 5.209 1.817 1.00 95.19 154 GLU A CA 1
ATOM 1193 C C . GLU A 1 154 ? -13.683 4.882 1.960 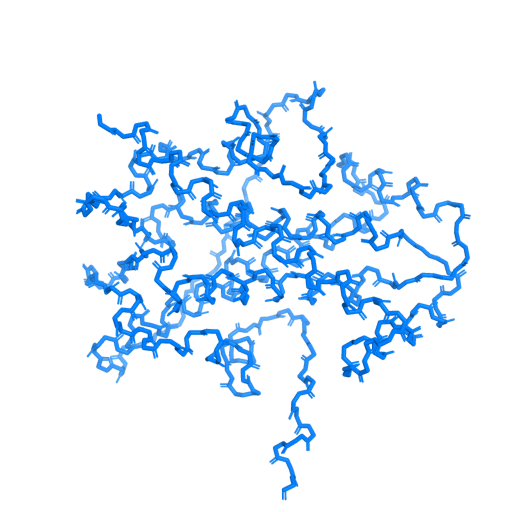1.00 95.19 154 GLU A C 1
ATOM 1195 O O . GLU A 1 154 ? -12.872 5.437 1.221 1.00 95.19 154 GLU A O 1
ATOM 1200 N N . LEU A 1 155 ? -13.336 3.890 2.789 1.00 96.56 155 LEU A N 1
ATOM 1201 C CA . LEU A 1 155 ? -11.973 3.368 2.895 1.00 96.56 155 LEU A CA 1
ATOM 1202 C C . LEU A 1 155 ? -11.412 2.993 1.516 1.00 96.56 155 LEU A C 1
ATOM 1204 O O . LEU A 1 155 ? -10.301 3.385 1.166 1.00 96.56 155 LEU A O 1
ATOM 1208 N N . GLY A 1 156 ? -12.180 2.248 0.716 1.00 96.56 156 GLY A N 1
ATOM 1209 C CA . GLY A 1 156 ? -11.757 1.834 -0.620 1.00 96.56 156 GLY A CA 1
ATOM 1210 C C . GLY A 1 156 ? -11.471 3.010 -1.555 1.00 96.56 156 GLY A C 1
ATOM 1211 O O . GLY A 1 156 ? -10.493 2.992 -2.302 1.00 96.56 156 GLY A O 1
ATOM 1212 N N . GLN A 1 157 ? -12.298 4.053 -1.500 1.00 96.25 157 GLN A N 1
ATOM 1213 C CA . GLN A 1 157 ? -12.086 5.280 -2.258 1.00 96.25 157 GLN A CA 1
ATOM 1214 C C . GLN A 1 157 ? -10.835 6.033 -1.791 1.00 96.25 157 GLN A C 1
ATOM 1216 O O . GLN A 1 157 ? -10.062 6.489 -2.638 1.00 96.25 157 GLN A O 1
ATOM 1221 N N . LEU A 1 158 ? -10.631 6.149 -0.477 1.00 96.19 158 LEU A N 1
ATOM 1222 C CA . LEU A 1 158 ? -9.482 6.834 0.110 1.00 96.19 158 LEU A CA 1
ATOM 1223 C C . LEU A 1 158 ? -8.174 6.119 -0.244 1.00 96.19 158 LEU A C 1
ATOM 1225 O O . LEU A 1 158 ? -7.264 6.743 -0.785 1.00 96.19 158 LEU A O 1
ATOM 1229 N N . LEU A 1 159 ? -8.118 4.794 -0.071 1.00 96.81 159 LEU A N 1
ATOM 1230 C CA . LEU A 1 159 ? -6.958 3.983 -0.452 1.00 96.81 159 LEU A CA 1
ATOM 1231 C C . LEU A 1 159 ? -6.618 4.128 -1.937 1.00 96.81 159 LEU A C 1
ATOM 1233 O O . LEU A 1 159 ? -5.452 4.238 -2.301 1.00 96.81 159 LEU A O 1
ATOM 1237 N N . VAL A 1 160 ? -7.612 4.150 -2.824 1.00 97.06 160 VAL A N 1
ATOM 1238 C CA . VAL A 1 160 ? -7.334 4.297 -4.257 1.00 97.06 160 VAL A CA 1
ATOM 1239 C C . VAL A 1 160 ? -6.853 5.710 -4.594 1.00 97.06 160 VAL A C 1
ATOM 1241 O O . VAL A 1 160 ? -5.876 5.874 -5.317 1.00 97.06 160 VAL A O 1
ATOM 1244 N N . ARG A 1 161 ? -7.501 6.751 -4.078 1.00 94.88 161 ARG A N 1
ATOM 1245 C CA . ARG A 1 161 ? -7.196 8.123 -4.508 1.00 94.88 161 ARG A CA 1
ATOM 1246 C C . ARG A 1 161 ? -5.983 8.726 -3.821 1.00 94.88 161 ARG A C 1
ATOM 1248 O O . ARG A 1 161 ? -5.226 9.433 -4.473 1.00 94.88 161 ARG A O 1
ATOM 1255 N N . HIS A 1 162 ? -5.829 8.468 -2.528 1.00 95.31 162 HIS A N 1
ATOM 1256 C CA . HIS A 1 162 ? -4.833 9.131 -1.689 1.00 95.31 162 HIS A CA 1
ATOM 1257 C C . HIS A 1 162 ? -3.588 8.275 -1.474 1.00 95.31 162 HIS A C 1
ATOM 1259 O O . HIS A 1 162 ? -2.511 8.819 -1.272 1.00 95.31 162 HIS A O 1
ATOM 1265 N N . VAL A 1 163 ? -3.704 6.948 -1.593 1.00 96.44 163 VAL A N 1
ATOM 1266 C CA . VAL A 1 163 ? -2.552 6.046 -1.461 1.00 96.44 163 VAL A CA 1
ATOM 1267 C C . VAL A 1 163 ? -2.099 5.544 -2.827 1.00 96.44 163 VAL A C 1
ATOM 1269 O O . VAL A 1 163 ? -0.993 5.850 -3.258 1.00 96.44 163 VAL A O 1
ATOM 1272 N N . ARG A 1 164 ? -2.949 4.803 -3.546 1.00 97.00 164 ARG A N 1
ATOM 1273 C CA . ARG A 1 164 ? -2.584 4.153 -4.815 1.00 97.00 164 ARG A CA 1
ATOM 1274 C C . ARG A 1 164 ? -2.161 5.158 -5.882 1.00 97.00 164 ARG A C 1
ATOM 1276 O O . ARG A 1 164 ? -1.060 5.065 -6.421 1.00 97.00 164 ARG A O 1
ATOM 1283 N N . ASP A 1 165 ? -3.055 6.084 -6.216 1.00 97.38 165 ASP A N 1
ATOM 1284 C CA . ASP A 1 165 ? -2.851 7.004 -7.331 1.00 97.38 165 ASP A CA 1
ATOM 1285 C C . ASP A 1 165 ? -1.682 7.959 -7.036 1.00 97.38 165 ASP A C 1
ATOM 1287 O O . ASP A 1 165 ? -0.823 8.171 -7.894 1.00 97.38 165 ASP A O 1
ATOM 1291 N N . VAL A 1 166 ? -1.576 8.442 -5.793 1.00 95.50 166 VAL A N 1
ATOM 1292 C CA . VAL A 1 166 ? -0.439 9.259 -5.344 1.00 95.50 166 VAL A CA 1
ATOM 1293 C C . VAL A 1 166 ? 0.867 8.465 -5.391 1.00 95.50 166 VAL A C 1
ATOM 1295 O O . VAL A 1 166 ? 1.850 8.976 -5.914 1.00 95.50 166 VAL A O 1
ATOM 1298 N N . ALA A 1 167 ? 0.901 7.202 -4.952 1.00 95.50 167 ALA A N 1
ATOM 1299 C CA . ALA A 1 167 ? 2.114 6.383 -5.015 1.00 95.50 167 ALA A CA 1
ATOM 1300 C C . ALA A 1 167 ? 2.592 6.145 -6.460 1.00 95.50 167 ALA A C 1
ATOM 1302 O O . ALA A 1 167 ? 3.796 6.207 -6.734 1.00 95.50 167 ALA A O 1
ATOM 1303 N N . ILE A 1 168 ? 1.665 5.926 -7.402 1.00 95.19 168 ILE A N 1
ATOM 1304 C CA . ILE A 1 168 ? 1.982 5.819 -8.836 1.00 95.19 168 ILE A CA 1
ATOM 1305 C C . ILE A 1 168 ? 2.582 7.132 -9.347 1.00 95.19 168 ILE A C 1
ATOM 1307 O O . ILE A 1 168 ? 3.645 7.109 -9.973 1.00 95.19 168 ILE A O 1
ATOM 1311 N N . GLN A 1 169 ? 1.953 8.270 -9.042 1.00 94.50 169 GLN A N 1
ATOM 1312 C CA . GLN A 1 169 ? 2.453 9.593 -9.426 1.00 94.50 169 GLN A CA 1
ATOM 1313 C C . GLN A 1 169 ? 3.834 9.870 -8.820 1.00 94.50 169 GLN A C 1
ATOM 1315 O O . GLN A 1 169 ? 4.755 10.267 -9.538 1.00 94.50 169 GLN A O 1
ATOM 1320 N N . SER A 1 170 ? 4.016 9.592 -7.527 1.00 92.62 170 SER A N 1
ATOM 1321 C CA . SER A 1 170 ? 5.285 9.715 -6.806 1.00 92.62 170 SER A CA 1
ATOM 1322 C C . SER A 1 170 ? 6.389 8.889 -7.469 1.00 92.62 170 SER A C 1
ATOM 1324 O O . SER A 1 170 ? 7.502 9.394 -7.636 1.00 92.62 170 SER A O 1
ATOM 1326 N N . CYS A 1 171 ? 6.089 7.665 -7.916 1.00 91.12 171 CYS A N 1
ATOM 1327 C CA . CYS A 1 171 ? 7.020 6.827 -8.676 1.00 91.12 171 CYS A CA 1
ATOM 1328 C C . CYS A 1 171 ? 7.308 7.385 -10.081 1.00 91.12 171 CYS A C 1
ATOM 1330 O O . CYS A 1 171 ? 8.460 7.402 -10.520 1.00 91.12 171 CYS A O 1
ATOM 1332 N N . ASP A 1 172 ? 6.295 7.877 -10.794 1.00 90.94 172 ASP A N 1
ATOM 1333 C CA . ASP A 1 172 ? 6.457 8.431 -12.142 1.00 90.94 172 ASP A CA 1
ATOM 1334 C C . ASP A 1 172 ? 7.287 9.715 -12.159 1.00 90.94 172 ASP A C 1
ATOM 1336 O O . ASP A 1 172 ? 8.096 9.922 -13.070 1.00 90.94 172 ASP A O 1
ATOM 1340 N N . LEU A 1 173 ? 7.171 10.550 -11.122 1.00 89.06 173 LEU A N 1
ATOM 1341 C CA . LEU A 1 173 ? 8.026 11.724 -10.944 1.00 89.06 173 LEU A CA 1
ATOM 1342 C C . LEU A 1 173 ? 9.516 11.347 -10.923 1.00 89.06 173 LEU A C 1
ATOM 1344 O O . LEU A 1 173 ? 10.360 12.134 -11.357 1.00 89.06 173 LEU A O 1
ATOM 1348 N N . GLN A 1 174 ? 9.864 10.131 -10.490 1.00 87.12 174 GLN A N 1
ATOM 1349 C CA . GLN A 1 174 ? 11.250 9.644 -10.467 1.00 87.12 174 GLN A CA 1
ATOM 1350 C C . GLN A 1 174 ? 11.788 9.303 -11.859 1.00 87.12 174 GLN A C 1
ATOM 1352 O O . GLN A 1 174 ? 13.004 9.263 -12.063 1.00 87.12 174 GLN A O 1
ATOM 1357 N N . LEU A 1 175 ? 10.899 9.083 -12.829 1.00 85.06 175 LEU A N 1
ATOM 1358 C CA . LEU A 1 175 ? 11.247 8.801 -14.221 1.00 85.06 175 LEU A CA 1
ATOM 1359 C C . LEU A 1 175 ? 11.504 10.079 -15.027 1.00 85.06 175 LEU A C 1
ATOM 1361 O O . LEU A 1 175 ? 12.062 10.011 -16.126 1.00 85.06 175 LEU A O 1
ATOM 1365 N N . LEU A 1 176 ? 11.127 11.249 -14.499 1.00 84.44 176 LEU A N 1
ATOM 1366 C CA . LEU A 1 176 ? 11.339 12.518 -15.183 1.00 84.44 176 LEU A CA 1
ATOM 1367 C C . LEU A 1 176 ? 12.842 12.800 -15.360 1.00 84.44 176 LEU A C 1
ATOM 1369 O O . LEU A 1 176 ? 13.608 12.705 -14.396 1.00 84.44 176 LEU A O 1
ATOM 1373 N N . PRO A 1 177 ? 13.294 13.248 -16.552 1.00 81.81 177 PRO A N 1
ATOM 1374 C CA . PRO A 1 177 ? 14.717 13.487 -16.816 1.00 81.81 177 PRO A CA 1
ATOM 1375 C C . PRO A 1 177 ? 15.386 14.470 -15.846 1.00 81.81 177 PRO A C 1
ATOM 1377 O O . PRO A 1 177 ? 16.597 14.401 -15.614 1.00 81.81 177 PRO A O 1
ATOM 1380 N N . HIS A 1 178 ? 14.600 15.393 -15.291 1.00 85.81 178 HIS A N 1
ATOM 1381 C CA . HIS A 1 178 ? 15.060 16.443 -14.391 1.00 85.81 178 HIS A CA 1
ATOM 1382 C C . HIS A 1 178 ? 14.926 16.091 -12.905 1.00 85.81 178 HIS A C 1
ATOM 1384 O O . HIS A 1 178 ? 15.437 16.856 -12.090 1.00 85.81 178 HIS A O 1
ATOM 1390 N N . SER A 1 179 ? 14.317 14.958 -12.535 1.00 86.88 179 SER A N 1
ATOM 1391 C CA . SER A 1 179 ? 14.188 14.570 -11.128 1.00 86.88 179 SER A CA 1
ATOM 1392 C C . SER A 1 179 ? 15.565 14.339 -10.495 1.00 86.88 179 SER A C 1
ATOM 1394 O O . SER A 1 179 ? 16.405 13.602 -11.021 1.00 86.88 179 SER A O 1
ATOM 1396 N N . GLN A 1 180 ? 15.833 15.032 -9.385 1.00 88.12 180 GLN A N 1
ATOM 1397 C CA . GLN A 1 180 ? 17.127 15.015 -8.686 1.00 88.12 180 GLN A CA 1
ATOM 1398 C C . GLN A 1 180 ? 17.096 14.267 -7.358 1.00 88.12 180 GLN A C 1
ATOM 1400 O O . GLN A 1 180 ? 18.097 14.286 -6.629 1.00 88.12 180 GLN A O 1
ATOM 1405 N N . THR A 1 181 ? 15.985 13.602 -7.060 1.00 86.44 181 THR A N 1
ATOM 1406 C CA . THR A 1 181 ? 15.863 12.754 -5.879 1.00 86.44 181 THR A CA 1
ATOM 1407 C C . THR A 1 181 ? 16.927 11.640 -5.912 1.00 86.44 181 THR A C 1
ATOM 1409 O O . THR A 1 181 ? 17.432 11.270 -6.987 1.00 86.44 181 THR A O 1
ATOM 1412 N N . PRO A 1 182 ? 17.304 11.091 -4.748 1.00 84.81 182 PRO A N 1
ATOM 1413 C CA . PRO A 1 182 ? 18.187 9.926 -4.670 1.00 84.81 182 PRO A CA 1
ATOM 1414 C C . PRO A 1 182 ? 17.655 8.750 -5.492 1.00 84.81 182 PRO A C 1
ATOM 1416 O O . PRO A 1 182 ? 18.393 8.184 -6.300 1.00 84.81 182 PRO A O 1
ATOM 1419 N N . LEU A 1 183 ? 16.353 8.483 -5.366 1.00 84.75 183 LEU A N 1
ATOM 1420 C CA . LEU A 1 183 ? 15.611 7.456 -6.091 1.00 84.75 183 LEU A CA 1
ATOM 1421 C C . LEU A 1 183 ? 15.751 7.608 -7.615 1.00 84.75 183 LEU A C 1
ATOM 1423 O O . LEU A 1 183 ? 16.236 6.699 -8.291 1.00 84.75 183 LEU A O 1
ATOM 1427 N N . ALA A 1 184 ? 15.467 8.794 -8.165 1.00 84.25 184 ALA A N 1
ATOM 1428 C CA . ALA A 1 184 ? 15.599 9.064 -9.598 1.00 84.25 184 ALA A CA 1
ATOM 1429 C C . ALA A 1 184 ? 17.047 8.943 -10.099 1.00 84.25 184 ALA A C 1
ATOM 1431 O O . ALA A 1 184 ? 17.313 8.442 -11.197 1.00 84.25 184 ALA A O 1
ATOM 1432 N N . LYS A 1 185 ? 18.029 9.406 -9.314 1.00 83.81 185 LYS A N 1
ATOM 1433 C CA . LYS A 1 185 ? 19.457 9.250 -9.645 1.00 83.81 185 LYS A CA 1
ATOM 1434 C C . LYS A 1 185 ? 19.858 7.778 -9.666 1.00 83.81 185 LYS A C 1
ATOM 1436 O O . LYS A 1 185 ? 20.576 7.366 -10.580 1.00 83.81 185 LYS A O 1
ATOM 1441 N N . ARG A 1 186 ? 19.399 6.991 -8.694 1.00 82.50 186 ARG A N 1
ATOM 1442 C CA . ARG A 1 186 ? 19.657 5.554 -8.608 1.00 82.50 186 ARG A CA 1
ATOM 1443 C C . ARG A 1 186 ? 19.039 4.815 -9.789 1.00 82.50 186 ARG A C 1
ATOM 1445 O O . ARG A 1 186 ? 19.767 4.106 -10.483 1.00 82.50 186 ARG A O 1
ATOM 1452 N N . TRP A 1 187 ? 17.754 5.030 -10.062 1.00 83.00 187 TRP A N 1
ATOM 1453 C CA . TRP A 1 187 ? 17.062 4.424 -11.200 1.00 83.00 187 TRP A CA 1
ATOM 1454 C C . TRP A 1 187 ? 17.782 4.740 -12.512 1.00 83.00 187 TRP A C 1
ATOM 1456 O O . TRP A 1 187 ? 18.109 3.828 -13.272 1.00 83.00 187 TRP A O 1
ATOM 1466 N N . ARG A 1 188 ? 18.168 6.004 -12.740 1.00 81.44 188 ARG A N 1
ATOM 1467 C CA . ARG A 1 188 ? 18.951 6.386 -13.927 1.00 81.44 188 ARG A CA 1
ATOM 1468 C C . ARG A 1 188 ? 20.312 5.697 -13.996 1.00 81.44 188 ARG A C 1
ATOM 1470 O O . ARG A 1 188 ? 20.662 5.190 -15.056 1.00 81.44 188 ARG A O 1
ATOM 1477 N N . ARG A 1 189 ? 21.075 5.637 -12.896 1.00 78.44 189 ARG A N 1
ATOM 1478 C CA . ARG A 1 189 ? 22.372 4.928 -12.855 1.00 78.44 189 ARG A CA 1
ATOM 1479 C C . ARG A 1 189 ? 22.210 3.443 -13.164 1.00 78.44 189 ARG A C 1
ATOM 1481 O O . ARG A 1 189 ? 23.005 2.887 -13.914 1.00 78.44 189 ARG A O 1
ATOM 1488 N N . ALA A 1 190 ? 21.175 2.817 -12.618 1.00 73.88 190 ALA A N 1
ATOM 1489 C CA . ALA A 1 190 ? 20.895 1.408 -12.833 1.00 73.88 190 ALA A CA 1
ATOM 1490 C C . ALA A 1 190 ? 20.344 1.105 -14.232 1.00 73.88 190 ALA A C 1
ATOM 1492 O O . ALA A 1 190 ? 20.443 -0.033 -14.676 1.00 73.88 190 ALA A O 1
ATOM 1493 N N . ALA A 1 191 ? 19.808 2.099 -14.944 1.00 71.81 191 ALA A N 1
ATOM 1494 C CA . ALA A 1 191 ? 19.402 1.952 -16.339 1.00 71.81 191 ALA A CA 1
ATOM 1495 C C . ALA A 1 191 ? 20.594 1.889 -17.318 1.00 71.81 191 ALA A C 1
ATOM 1497 O O . ALA A 1 191 ? 20.446 1.329 -18.398 1.00 71.81 191 ALA A O 1
ATOM 1498 N N . VAL A 1 192 ? 21.770 2.425 -16.958 1.00 63.69 192 VAL A N 1
ATOM 1499 C CA . VAL A 1 192 ? 22.951 2.523 -17.848 1.00 63.69 192 VAL A CA 1
ATOM 1500 C C . VAL A 1 192 ? 23.489 1.163 -18.346 1.00 63.69 192 VAL A C 1
ATOM 1502 O O . VAL A 1 192 ? 23.843 1.087 -19.521 1.00 63.69 192 VAL A O 1
ATOM 1505 N N . PRO A 1 193 ? 23.581 0.088 -17.530 1.00 59.34 193 PRO A N 1
ATOM 1506 C CA . PRO A 1 193 ? 24.289 -1.134 -17.940 1.00 59.34 193 PRO A CA 1
ATOM 1507 C C . PRO A 1 193 ? 23.459 -2.228 -18.643 1.00 59.34 193 PRO A C 1
ATOM 1509 O O . PRO A 1 193 ? 24.042 -3.252 -18.995 1.00 59.34 193 PRO A O 1
ATOM 1512 N N . PHE A 1 194 ? 22.132 -2.111 -18.802 1.00 52.72 194 PHE A N 1
ATOM 1513 C CA . PHE A 1 194 ? 21.287 -3.291 -19.079 1.00 52.72 194 PHE A CA 1
ATOM 1514 C C . PHE A 1 194 ? 20.432 -3.213 -20.353 1.00 52.72 194 PHE A C 1
ATOM 1516 O O . PHE A 1 194 ? 19.553 -2.367 -20.477 1.00 52.72 194 PHE A O 1
ATOM 1523 N N . HIS A 1 195 ? 20.611 -4.209 -21.229 1.00 46.00 195 HIS A N 1
ATOM 1524 C CA . HIS A 1 195 ? 19.725 -4.563 -22.342 1.00 46.00 195 HIS A CA 1
ATOM 1525 C C . HIS A 1 195 ? 18.807 -5.735 -21.914 1.00 46.00 195 HIS A C 1
ATOM 1527 O O . HIS A 1 195 ? 19.313 -6.822 -21.644 1.00 46.00 195 HIS A O 1
ATOM 1533 N N . GLY A 1 196 ? 17.479 -5.531 -21.822 1.00 47.81 196 GLY A N 1
ATOM 1534 C CA . GLY A 1 196 ? 16.479 -6.615 -21.652 1.00 47.81 196 GLY A CA 1
ATOM 1535 C C . GLY A 1 196 ? 15.737 -6.750 -20.303 1.00 47.81 196 GLY A C 1
ATOM 1536 O O . GLY A 1 196 ? 15.729 -7.839 -19.732 1.00 47.81 196 GLY A O 1
ATOM 1537 N N . LYS A 1 197 ? 15.085 -5.695 -19.782 1.00 63.75 197 LYS A N 1
ATOM 1538 C CA . LYS A 1 197 ? 14.233 -5.748 -18.562 1.00 63.75 197 LYS A CA 1
ATOM 1539 C C . LYS A 1 197 ? 12.965 -4.874 -18.676 1.00 63.75 197 LYS A C 1
ATOM 1541 O O . LYS A 1 197 ? 12.879 -4.050 -19.582 1.00 63.75 197 LYS A O 1
ATOM 1546 N N . VAL A 1 198 ? 11.982 -5.115 -17.789 1.00 57.25 198 VAL A N 1
ATOM 1547 C CA . VAL A 1 198 ? 10.600 -4.568 -17.799 1.00 57.25 198 VAL A CA 1
ATOM 1548 C C . VAL A 1 198 ? 10.585 -3.033 -17.617 1.00 57.25 198 VAL A C 1
ATOM 1550 O O . VAL A 1 198 ? 11.245 -2.550 -16.698 1.00 57.25 198 VAL A O 1
ATOM 1553 N N . PRO A 1 199 ? 9.826 -2.255 -18.416 1.00 73.19 199 PRO A N 1
ATOM 1554 C CA . PRO A 1 199 ? 9.645 -0.817 -18.212 1.00 73.19 199 PRO A CA 1
ATOM 1555 C C . PRO A 1 199 ? 9.042 -0.490 -16.837 1.00 73.19 199 PRO A C 1
ATOM 1557 O O . PRO A 1 199 ? 8.029 -1.098 -16.474 1.00 73.19 199 PRO A O 1
ATOM 1560 N 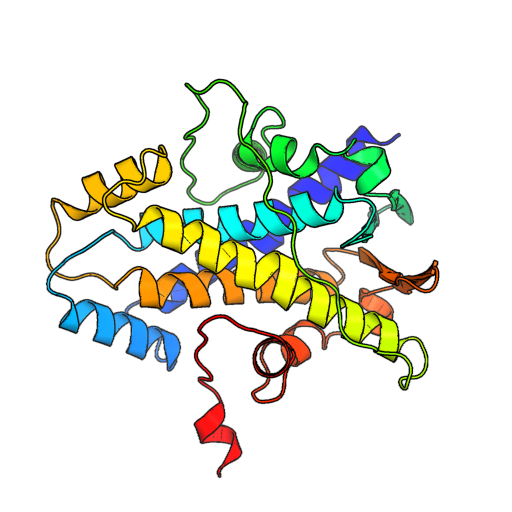N . PRO A 1 200 ? 9.569 0.509 -16.102 1.00 78.00 200 PRO A N 1
ATOM 1561 C CA . PRO A 1 200 ? 8.974 0.957 -14.844 1.00 78.00 200 PRO A CA 1
ATOM 1562 C C . PRO A 1 200 ? 7.492 1.322 -14.975 1.00 78.00 200 PRO A C 1
ATOM 1564 O O . PRO A 1 200 ? 6.713 1.028 -14.084 1.00 78.00 200 PRO A O 1
ATOM 1567 N N . GLN A 1 201 ? 7.057 1.864 -16.114 1.00 82.19 201 GLN A N 1
ATOM 1568 C CA . GLN A 1 201 ? 5.655 2.231 -16.348 1.00 82.19 201 GLN A CA 1
ATOM 1569 C C . GLN A 1 201 ? 4.696 1.035 -16.265 1.00 82.19 201 GLN A C 1
ATOM 1571 O O . GLN A 1 201 ? 3.520 1.228 -15.960 1.00 82.19 201 GLN A O 1
ATOM 1576 N N . VAL A 1 202 ? 5.204 -0.170 -16.544 1.00 81.88 202 VAL A N 1
ATOM 1577 C CA . VAL A 1 202 ? 4.468 -1.434 -16.440 1.00 81.88 202 VAL A CA 1
ATOM 1578 C C . VAL A 1 202 ? 4.543 -1.975 -15.015 1.00 81.88 202 VAL A C 1
ATOM 1580 O O . VAL A 1 202 ? 3.523 -2.401 -14.503 1.00 81.88 202 VAL A O 1
ATOM 1583 N N . LEU A 1 203 ? 5.716 -1.919 -14.371 1.00 86.44 203 LEU A N 1
ATOM 1584 C CA . LEU A 1 203 ? 5.913 -2.450 -13.016 1.00 86.44 203 LEU A CA 1
ATOM 1585 C C . LEU A 1 203 ? 5.251 -1.605 -11.924 1.00 86.44 203 LEU A C 1
ATOM 1587 O O . LEU A 1 203 ? 4.660 -2.163 -11.013 1.00 86.44 203 LEU A O 1
ATOM 1591 N N . ILE A 1 204 ? 5.365 -0.276 -12.002 1.00 92.69 204 ILE A N 1
ATOM 1592 C CA . ILE A 1 204 ? 4.906 0.661 -10.967 1.00 92.69 204 ILE A CA 1
ATOM 1593 C C . ILE A 1 204 ? 3.461 0.379 -10.532 1.00 92.69 204 ILE A C 1
ATOM 1595 O O . ILE A 1 204 ? 3.276 0.101 -9.349 1.00 92.69 204 ILE A O 1
ATOM 1599 N N . PRO A 1 205 ? 2.449 0.412 -11.427 1.00 93.94 205 PRO A N 1
ATOM 1600 C CA . PRO A 1 205 ? 1.065 0.222 -11.001 1.00 93.94 205 PRO A CA 1
ATOM 1601 C C . PRO A 1 205 ? 0.838 -1.155 -10.376 1.00 93.94 205 PRO A C 1
ATOM 1603 O O . PRO A 1 205 ? 0.104 -1.252 -9.405 1.00 93.94 205 PRO A O 1
ATOM 1606 N N . ASP A 1 206 ? 1.504 -2.200 -10.865 1.00 93.06 206 ASP A N 1
ATOM 1607 C CA . ASP A 1 206 ? 1.299 -3.547 -10.338 1.00 93.06 206 ASP A CA 1
ATOM 1608 C C . ASP A 1 206 ? 1.988 -3.765 -8.985 1.00 93.06 206 ASP A C 1
ATOM 1610 O O . ASP A 1 206 ? 1.428 -4.422 -8.116 1.00 93.06 206 ASP A O 1
ATOM 1614 N N . CYS A 1 207 ? 3.177 -3.191 -8.767 1.00 95.19 207 CYS A N 1
ATOM 1615 C CA . CYS A 1 207 ? 3.833 -3.212 -7.457 1.00 95.19 207 CYS A CA 1
ATOM 1616 C C . CYS A 1 207 ? 3.007 -2.454 -6.409 1.00 95.19 207 CYS A C 1
ATOM 1618 O O . CYS A 1 207 ? 2.908 -2.891 -5.262 1.00 95.19 207 CYS A O 1
ATOM 1620 N N . VAL A 1 208 ? 2.424 -1.314 -6.797 1.00 97.38 208 VAL A N 1
ATOM 1621 C CA . VAL A 1 208 ? 1.527 -0.526 -5.939 1.00 97.38 208 VAL A CA 1
ATOM 1622 C C . VAL A 1 208 ? 0.256 -1.327 -5.636 1.00 97.38 208 VAL A C 1
ATOM 1624 O O . VAL A 1 208 ? -0.116 -1.463 -4.469 1.00 97.38 208 VAL A O 1
ATOM 1627 N N . ASP A 1 209 ? -0.372 -1.912 -6.661 1.00 97.25 209 ASP A N 1
ATOM 1628 C CA . ASP A 1 209 ? -1.590 -2.716 -6.517 1.00 97.25 209 ASP A CA 1
ATOM 1629 C C . ASP A 1 209 ? -1.351 -3.949 -5.633 1.00 97.25 209 ASP A C 1
ATOM 1631 O O . ASP A 1 209 ? -2.147 -4.215 -4.732 1.00 97.25 209 ASP A O 1
ATOM 1635 N N . GLU A 1 210 ? -0.234 -4.660 -5.820 1.00 97.38 210 GLU A N 1
ATOM 1636 C CA . GLU A 1 210 ? 0.146 -5.802 -4.980 1.00 97.38 210 GLU A CA 1
ATOM 1637 C C . GLU A 1 210 ? 0.373 -5.375 -3.525 1.00 97.38 210 GLU A C 1
ATOM 1639 O O . GLU A 1 210 ? -0.019 -6.091 -2.606 1.00 97.38 210 GLU A O 1
ATOM 1644 N N . THR A 1 211 ? 0.932 -4.182 -3.295 1.00 98.44 211 THR A N 1
ATOM 1645 C CA . THR A 1 211 ? 1.156 -3.667 -1.936 1.00 98.44 211 THR A CA 1
ATOM 1646 C C . THR A 1 211 ? -0.150 -3.370 -1.211 1.00 98.44 211 THR A C 1
ATOM 1648 O O . THR A 1 211 ? -0.335 -3.776 -0.060 1.00 98.44 211 THR A O 1
ATOM 1651 N N . ILE A 1 212 ? -1.098 -2.719 -1.888 1.00 98.31 212 ILE A N 1
ATOM 1652 C CA . ILE A 1 212 ? -2.429 -2.456 -1.326 1.00 98.31 212 ILE A CA 1
ATOM 1653 C C . ILE A 1 212 ? -3.192 -3.766 -1.132 1.00 98.31 212 ILE A C 1
ATOM 1655 O O . ILE A 1 212 ? -3.839 -3.959 -0.102 1.00 98.31 212 ILE A O 1
ATOM 1659 N N . PHE A 1 213 ? -3.087 -4.700 -2.076 1.00 97.69 213 PHE A N 1
ATOM 1660 C CA . PHE A 1 213 ? -3.701 -6.013 -1.938 1.00 97.69 213 PHE A CA 1
ATOM 1661 C C . PHE A 1 213 ? -3.131 -6.791 -0.743 1.00 97.69 213 PHE A C 1
ATOM 1663 O O . PHE A 1 213 ? -3.902 -7.351 0.038 1.00 97.69 213 PHE A O 1
ATOM 1670 N N . ALA A 1 214 ? -1.810 -6.789 -0.540 1.00 98.12 214 ALA A N 1
ATOM 1671 C CA . ALA A 1 214 ? -1.173 -7.412 0.617 1.00 98.12 214 ALA A CA 1
ATOM 1672 C C . ALA A 1 214 ? -1.613 -6.761 1.938 1.00 98.12 214 ALA A C 1
ATOM 1674 O O . ALA A 1 214 ? -1.895 -7.483 2.897 1.00 98.12 214 ALA A O 1
ATOM 1675 N N . PHE A 1 215 ? -1.746 -5.430 1.970 1.00 98.56 215 PHE A N 1
ATOM 1676 C CA . PHE A 1 215 ? -2.270 -4.687 3.119 1.00 98.56 215 PHE A CA 1
ATOM 1677 C C . PHE A 1 215 ? -3.701 -5.116 3.465 1.00 98.56 215 PHE A C 1
ATOM 1679 O O . PHE A 1 215 ? -3.966 -5.548 4.587 1.00 98.56 215 PHE A O 1
ATOM 1686 N N . LEU A 1 216 ? -4.609 -5.092 2.486 1.00 98.44 216 LEU A N 1
ATOM 1687 C CA . LEU A 1 216 ? -6.002 -5.501 2.676 1.00 98.44 216 LEU A CA 1
ATOM 1688 C C . LEU A 1 216 ? -6.118 -6.979 3.058 1.00 98.44 216 LEU A C 1
ATOM 1690 O O . LEU A 1 216 ? -6.897 -7.324 3.942 1.00 98.44 216 LEU A O 1
ATOM 1694 N N . ARG A 1 217 ? -5.294 -7.851 2.468 1.00 98.12 217 ARG A N 1
ATOM 1695 C CA . ARG A 1 217 ? -5.250 -9.274 2.820 1.00 98.12 217 ARG A CA 1
ATOM 1696 C C . ARG A 1 217 ? -4.779 -9.498 4.258 1.00 98.12 217 ARG A C 1
ATOM 1698 O O . ARG A 1 217 ? -5.304 -10.381 4.931 1.00 98.12 217 ARG A O 1
ATOM 1705 N N . ALA A 1 218 ? -3.805 -8.727 4.740 1.00 98.19 218 ALA A N 1
ATOM 1706 C CA . ALA A 1 218 ? -3.360 -8.812 6.129 1.00 98.19 218 ALA A CA 1
ATOM 1707 C C . ALA A 1 218 ? -4.482 -8.408 7.106 1.00 98.19 218 ALA A C 1
ATOM 1709 O O . ALA A 1 218 ? -4.602 -9.012 8.173 1.00 98.19 218 ALA A O 1
ATOM 1710 N N . ILE A 1 219 ? -5.340 -7.455 6.726 1.00 98.25 219 ILE A N 1
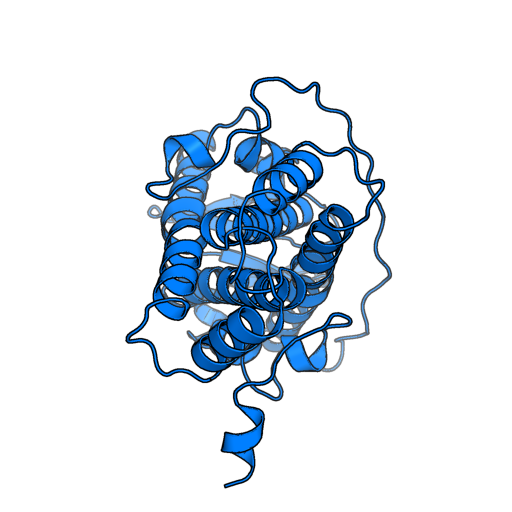ATOM 1711 C CA . ILE A 1 219 ? -6.556 -7.112 7.480 1.00 98.25 219 ILE A CA 1
ATOM 1712 C C . ILE A 1 219 ? -7.578 -8.249 7.410 1.00 98.25 219 ILE A C 1
ATOM 1714 O O . ILE A 1 219 ? -8.045 -8.718 8.444 1.00 98.25 219 ILE A O 1
ATOM 1718 N N . ASP A 1 220 ? -7.878 -8.748 6.210 1.00 98.06 220 ASP A N 1
ATOM 1719 C CA . ASP A 1 220 ? -8.828 -9.846 5.980 1.00 98.06 220 ASP A CA 1
ATOM 1720 C C . ASP A 1 220 ? -8.473 -11.110 6.788 1.00 98.06 220 ASP A C 1
ATOM 1722 O O . ASP A 1 220 ? -9.352 -11.840 7.243 1.00 98.06 220 ASP A O 1
ATOM 1726 N N . GLN A 1 221 ? -7.179 -11.358 7.008 1.00 97.81 221 GLN A N 1
ATOM 1727 C CA . GLN A 1 221 ? -6.665 -12.479 7.802 1.00 97.81 221 GLN A CA 1
ATOM 1728 C C . GLN A 1 221 ? -6.602 -12.199 9.313 1.00 97.81 221 GLN A C 1
ATOM 1730 O O . GLN A 1 221 ? -6.227 -13.084 10.082 1.00 97.81 221 GLN A O 1
ATOM 1735 N N . GLY A 1 222 ? -6.936 -10.984 9.753 1.00 97.38 222 GLY A N 1
ATOM 1736 C CA . GLY A 1 222 ? -6.831 -10.556 11.148 1.00 97.38 222 GLY A CA 1
ATOM 1737 C C . GLY A 1 222 ? -5.392 -10.390 11.650 1.00 97.38 222 GLY A C 1
ATOM 1738 O O . GLY A 1 222 ? -5.184 -10.299 12.858 1.00 97.38 222 GLY A O 1
ATOM 1739 N N . ILE A 1 223 ? -4.404 -10.353 10.748 1.00 97.88 223 ILE A N 1
ATOM 1740 C CA . ILE A 1 223 ? -3.002 -10.068 11.082 1.00 97.88 223 ILE A CA 1
ATOM 1741 C C . ILE A 1 223 ? -2.887 -8.589 11.463 1.00 97.88 223 ILE A C 1
ATOM 1743 O O . ILE A 1 223 ? -2.443 -8.261 12.560 1.00 97.88 223 ILE A O 1
ATOM 1747 N N . LEU A 1 224 ? -3.376 -7.701 10.593 1.00 97.69 224 LEU A N 1
ATOM 1748 C CA . LEU A 1 224 ? -3.533 -6.277 10.882 1.00 97.69 224 LEU A CA 1
ATOM 1749 C C . LEU A 1 224 ? -4.968 -6.003 11.342 1.00 97.69 224 LEU A C 1
ATOM 1751 O O . LEU A 1 224 ? -5.864 -5.769 10.535 1.00 97.69 224 LEU A O 1
ATOM 1755 N N . ARG A 1 225 ? -5.203 -6.033 12.658 1.00 98.31 225 ARG A N 1
ATOM 1756 C CA . ARG A 1 225 ? -6.513 -5.713 13.252 1.00 98.31 225 ARG A CA 1
ATOM 1757 C C . ARG A 1 225 ? -6.753 -4.211 13.271 1.00 98.31 225 ARG A C 1
ATOM 1759 O O . ARG A 1 225 ? -6.569 -3.552 14.293 1.00 98.31 225 ARG A O 1
ATOM 1766 N N . LEU A 1 226 ? -7.135 -3.686 12.115 1.00 98.25 226 LEU A N 1
ATOM 1767 C CA . LEU A 1 226 ? -7.411 -2.272 11.928 1.00 98.25 226 LEU A CA 1
ATOM 1768 C C . LEU A 1 226 ? -8.902 -1.967 12.065 1.00 98.25 226 LEU A C 1
ATOM 1770 O O . LEU A 1 226 ? -9.764 -2.742 11.650 1.00 98.25 226 LEU A O 1
ATOM 1774 N N . SER A 1 227 ? -9.189 -0.805 12.632 1.00 98.31 227 SER A N 1
ATOM 1775 C CA . SER A 1 227 ? -10.487 -0.146 12.544 1.00 98.31 227 SER A CA 1
ATOM 1776 C C . SER A 1 227 ? -10.340 1.148 11.755 1.00 98.31 227 SER A C 1
ATOM 1778 O O . SER A 1 227 ? -9.287 1.780 11.811 1.00 98.31 227 SER A O 1
ATOM 1780 N N . PHE A 1 228 ? -11.387 1.531 11.031 1.00 97.81 228 PHE A N 1
ATOM 1781 C CA . PHE A 1 228 ? -11.446 2.768 10.255 1.00 97.81 228 PHE A CA 1
ATOM 1782 C C . PHE A 1 228 ? -12.555 3.664 10.794 1.00 97.81 228 PHE A C 1
ATOM 1784 O O . PHE A 1 228 ? -13.678 3.190 10.980 1.00 97.81 228 PHE A O 1
ATOM 1791 N N . THR A 1 229 ? -12.252 4.937 11.022 1.00 96.44 229 THR A N 1
ATOM 1792 C CA . THR A 1 229 ? -13.248 5.954 11.373 1.00 96.44 229 THR A CA 1
ATOM 1793 C C . THR A 1 229 ? -13.614 6.741 10.122 1.00 96.44 229 THR A C 1
ATOM 1795 O O . THR A 1 229 ? -12.774 7.426 9.553 1.00 96.44 229 THR A O 1
ATOM 1798 N N . ALA A 1 230 ? -14.868 6.617 9.689 1.00 94.31 230 ALA A N 1
ATOM 1799 C CA . ALA A 1 230 ? -15.390 7.340 8.531 1.00 94.31 230 ALA A CA 1
ATOM 1800 C C . ALA A 1 230 ? -15.596 8.834 8.838 1.00 94.31 230 ALA A C 1
ATOM 1802 O O . ALA A 1 230 ? -15.733 9.207 10.002 1.00 94.31 230 ALA A O 1
ATOM 1803 N N . GLU A 1 231 ? -15.775 9.672 7.811 1.00 91.69 231 GLU A N 1
ATOM 1804 C CA . GLU A 1 231 ? -16.096 11.110 7.932 1.00 91.69 231 GLU A CA 1
ATOM 1805 C C . GLU A 1 231 ? -17.303 11.385 8.846 1.00 91.69 231 GLU A C 1
ATOM 1807 O O . GLU A 1 231 ? -17.398 12.422 9.500 1.00 91.69 231 GLU A O 1
ATOM 1812 N N . SER A 1 232 ? -18.245 10.440 8.914 1.00 90.44 232 SER A N 1
ATOM 1813 C CA . SER A 1 232 ? -19.401 10.511 9.821 1.00 90.44 232 SER A CA 1
ATOM 1814 C C . SER A 1 232 ? -19.045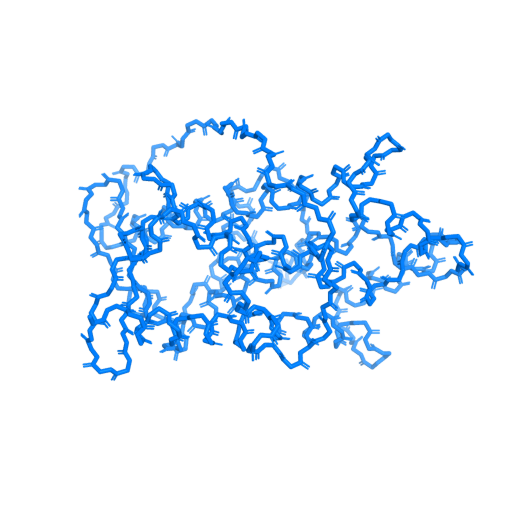 10.443 11.317 1.00 90.44 232 SER A C 1
ATOM 1816 O O . SER A 1 232 ? -19.909 10.689 12.158 1.00 90.44 232 SER A O 1
ATOM 1818 N N . GLY A 1 233 ? -17.804 10.083 11.653 1.00 92.50 233 GLY A N 1
ATOM 1819 C CA . GLY A 1 233 ? -17.328 9.781 13.002 1.00 92.50 233 GLY A CA 1
ATOM 1820 C C . GLY A 1 233 ? -17.600 8.342 13.454 1.00 92.50 233 GLY A C 1
ATOM 1821 O O . GLY A 1 233 ? -17.210 7.966 14.557 1.00 92.50 233 GLY A O 1
ATOM 1822 N N . GLU A 1 234 ? -18.270 7.524 12.637 1.00 93.81 234 GLU A N 1
ATOM 1823 C CA . GLU A 1 234 ? -18.498 6.113 12.946 1.00 93.81 234 GLU A CA 1
ATOM 1824 C C . GLU A 1 234 ? -17.255 5.260 12.662 1.00 93.81 234 GLU A C 1
ATOM 1826 O O . GLU A 1 234 ? -16.716 5.262 11.553 1.00 93.81 234 GLU A O 1
ATOM 1831 N N . THR A 1 235 ? -16.847 4.473 13.658 1.00 96.50 235 THR A N 1
ATOM 1832 C CA . THR A 1 235 ? -15.724 3.536 13.558 1.00 96.50 235 THR A CA 1
ATOM 1833 C C . THR A 1 235 ? -16.203 2.128 13.214 1.00 96.50 235 THR A C 1
ATOM 1835 O O . THR A 1 235 ? -17.100 1.584 13.864 1.00 96.50 235 THR A O 1
ATOM 1838 N N . VAL A 1 236 ? -15.568 1.503 12.221 1.00 97.06 236 VAL A N 1
ATOM 1839 C CA . VAL A 1 236 ? -15.827 0.123 11.797 1.00 97.06 236 VAL A CA 1
ATOM 1840 C C . VAL A 1 236 ? -14.590 -0.753 11.982 1.00 97.06 236 VAL A C 1
ATOM 1842 O O . VAL A 1 236 ? -13.493 -0.390 11.570 1.00 97.06 236 VAL A O 1
ATOM 1845 N N . ASP A 1 237 ? -14.775 -1.931 12.577 1.00 98.06 237 ASP A N 1
ATOM 1846 C CA . ASP A 1 237 ? -13.755 -2.985 12.629 1.00 98.06 237 ASP A CA 1
ATOM 1847 C C . ASP A 1 237 ? -13.618 -3.602 11.230 1.00 98.06 237 ASP A C 1
ATOM 1849 O O . ASP A 1 237 ? -14.553 -4.234 10.725 1.00 98.06 237 ASP A O 1
ATOM 1853 N N . LEU A 1 238 ? -12.463 -3.406 10.591 1.00 97.88 238 LEU A N 1
ATOM 1854 C CA . LEU A 1 238 ? -12.254 -3.820 9.206 1.00 97.88 238 LEU A CA 1
ATOM 1855 C C . LEU A 1 238 ? -12.138 -5.335 9.052 1.00 97.88 238 LEU A C 1
ATOM 1857 O O . LEU A 1 238 ? -12.519 -5.860 8.008 1.00 97.88 238 LEU A O 1
ATOM 1861 N N . VAL A 1 239 ? -11.689 -6.054 10.081 1.00 97.06 239 VAL A N 1
ATOM 1862 C CA . VAL A 1 239 ? -11.634 -7.522 10.054 1.00 97.06 239 VAL A CA 1
ATOM 1863 C C . VAL A 1 239 ? -13.056 -8.077 10.063 1.00 97.06 239 VAL A C 1
ATOM 1865 O O . VAL A 1 239 ? -13.435 -8.902 9.228 1.00 97.06 239 VAL A O 1
ATOM 1868 N N . LYS A 1 240 ? -13.881 -7.580 10.990 1.00 97.25 240 LYS A N 1
ATOM 1869 C CA . LYS A 1 240 ? -15.264 -8.034 11.161 1.00 97.25 240 LYS A CA 1
ATOM 1870 C C . LYS A 1 240 ? -16.159 -7.622 9.996 1.00 97.25 240 LYS A C 1
ATOM 1872 O O . LYS A 1 240 ? -16.909 -8.449 9.474 1.00 97.25 240 LYS A O 1
ATOM 1877 N N . GLU A 1 241 ? -16.112 -6.352 9.603 1.00 97.06 241 GLU A N 1
ATOM 1878 C CA . GLU A 1 241 ? -17.023 -5.802 8.596 1.00 97.06 241 GLU A CA 1
ATOM 1879 C C . GLU A 1 241 ? -16.515 -5.993 7.161 1.00 97.06 241 GLU A C 1
ATOM 1881 O O . GLU A 1 241 ? -17.327 -6.089 6.237 1.00 97.06 241 GLU A O 1
ATOM 1886 N N . GLY A 1 242 ? -15.200 -6.145 6.969 1.00 93.12 242 GLY A N 1
ATOM 1887 C CA . GLY A 1 242 ? -14.599 -6.540 5.694 1.00 93.12 242 GLY A CA 1
ATOM 1888 C C . GLY A 1 242 ? -14.880 -7.993 5.314 1.00 93.12 242 GLY A C 1
ATOM 1889 O O . GLY A 1 242 ? -14.968 -8.304 4.127 1.00 93.12 242 GLY A O 1
ATOM 1890 N N . ARG A 1 243 ? -15.116 -8.865 6.308 1.00 95.56 243 ARG A N 1
ATOM 1891 C CA . ARG A 1 243 ? -15.512 -10.280 6.143 1.00 95.56 243 ARG A CA 1
ATOM 1892 C C . ARG A 1 243 ? -14.551 -11.110 5.286 1.00 95.56 243 ARG A C 1
ATOM 1894 O O . ARG A 1 243 ? -14.977 -12.092 4.686 1.00 95.56 243 ARG A O 1
ATOM 1901 N N . GLY A 1 244 ? -13.278 -10.730 5.238 1.00 95.44 244 GLY A N 1
ATOM 1902 C CA . GLY A 1 244 ? -12.279 -11.415 4.423 1.00 95.44 244 GLY A CA 1
ATOM 1903 C C . GLY A 1 244 ? -12.337 -11.078 2.927 1.00 95.44 244 GLY A C 1
ATOM 1904 O O . GLY A 1 244 ? -11.761 -11.808 2.127 1.00 95.44 244 GLY A O 1
ATOM 1905 N N . GLU A 1 245 ? -13.061 -10.023 2.540 1.00 96.69 245 GLU A N 1
ATOM 1906 C CA . GLU A 1 245 ? -13.346 -9.675 1.142 1.00 96.69 245 GLU A CA 1
ATOM 1907 C C . GLU A 1 245 ? -12.772 -8.309 0.727 1.00 96.69 245 GLU A C 1
ATOM 1909 O O . GLU A 1 245 ? -13.080 -7.823 -0.365 1.00 96.69 245 GLU A O 1
ATOM 1914 N N . LEU A 1 246 ? -11.968 -7.640 1.561 1.00 97.38 246 LEU A N 1
ATOM 1915 C CA . LEU A 1 246 ? -11.433 -6.316 1.226 1.00 97.38 246 LEU A CA 1
ATOM 1916 C C . LEU A 1 246 ? -10.479 -6.391 0.028 1.00 97.38 246 LEU A C 1
ATOM 1918 O O . LEU A 1 246 ? -10.617 -5.614 -0.920 1.00 97.38 246 LEU A O 1
ATOM 1922 N N . GLY A 1 247 ? -9.571 -7.372 0.012 1.00 96.06 247 GLY A N 1
ATOM 1923 C CA . GLY A 1 247 ? -8.671 -7.587 -1.125 1.00 96.06 247 GLY A CA 1
ATOM 1924 C C . GLY A 1 247 ? -9.426 -7.911 -2.421 1.00 96.06 247 GLY A C 1
ATOM 1925 O O . GLY A 1 247 ? -9.091 -7.398 -3.491 1.00 96.06 247 GLY A O 1
ATOM 1926 N N . ALA A 1 248 ? -10.495 -8.708 -2.332 1.00 93.94 248 ALA A N 1
ATOM 1927 C CA . ALA A 1 248 ? -11.336 -9.046 -3.479 1.00 93.94 248 ALA A CA 1
ATOM 1928 C C . ALA A 1 248 ? -12.096 -7.821 -4.016 1.00 93.94 248 ALA A C 1
ATOM 1930 O O . ALA A 1 248 ? -12.120 -7.588 -5.226 1.00 93.94 248 ALA A O 1
ATOM 1931 N N . ARG A 1 249 ? -12.661 -6.993 -3.124 1.00 96.06 249 ARG A N 1
ATOM 1932 C CA . ARG A 1 249 ? -13.310 -5.719 -3.485 1.00 96.06 249 ARG A CA 1
ATOM 1933 C C . ARG A 1 249 ? -12.358 -4.760 -4.177 1.00 96.06 249 ARG A C 1
ATOM 1935 O O . ARG A 1 249 ? -12.784 -4.035 -5.071 1.00 96.06 249 ARG A O 1
ATOM 1942 N N . TYR A 1 250 ? -11.090 -4.761 -3.786 1.00 96.56 250 TYR A N 1
ATOM 1943 C CA . TYR A 1 250 ? -10.073 -3.953 -4.438 1.00 96.56 250 TYR A CA 1
ATOM 1944 C C . TYR A 1 250 ? -9.746 -4.458 -5.852 1.00 96.56 250 TYR A C 1
ATOM 1946 O O . TYR A 1 250 ? -9.789 -3.667 -6.795 1.00 96.56 250 TYR A O 1
ATOM 1954 N N . MET A 1 251 ? -9.484 -5.763 -6.015 1.00 93.19 251 MET A N 1
ATOM 1955 C CA . MET A 1 251 ? -8.958 -6.334 -7.266 1.00 93.19 251 MET A CA 1
ATOM 1956 C C . MET A 1 251 ? -10.003 -6.653 -8.341 1.00 93.19 251 MET A C 1
ATOM 1958 O O . MET A 1 251 ? -9.633 -6.738 -9.517 1.00 93.19 251 MET A O 1
ATOM 1962 N N . ALA A 1 252 ? -11.276 -6.825 -7.973 1.00 90.94 252 ALA A N 1
ATOM 1963 C CA . ALA A 1 252 ? -12.342 -7.174 -8.914 1.00 90.94 252 ALA A CA 1
ATOM 1964 C C . ALA A 1 252 ? -12.411 -6.207 -10.115 1.00 90.94 252 ALA A C 1
ATOM 1966 O O . ALA A 1 252 ? -12.126 -5.017 -9.982 1.00 90.94 252 ALA A O 1
ATOM 1967 N N . SER A 1 253 ? -12.861 -6.693 -11.278 1.00 87.50 253 SER A N 1
ATOM 1968 C CA . SER A 1 253 ? -13.001 -5.882 -12.504 1.00 87.50 253 SER A CA 1
ATOM 1969 C C . SER A 1 253 ? -13.938 -4.678 -12.340 1.00 87.50 253 SER A C 1
ATOM 1971 O O . SER A 1 253 ? -13.747 -3.638 -12.957 1.00 87.50 253 SER A O 1
ATOM 1973 N N . SER A 1 254 ? -14.933 -4.783 -11.454 1.00 89.00 254 SER A N 1
ATOM 1974 C CA . SER A 1 254 ? -15.792 -3.668 -11.024 1.00 89.00 254 SER A CA 1
ATOM 1975 C C . SER A 1 254 ? -15.475 -3.195 -9.597 1.00 89.00 254 SER A C 1
ATOM 1977 O O . SER A 1 254 ? -16.344 -2.656 -8.909 1.00 89.00 254 SER A O 1
ATOM 1979 N N . GLY A 1 255 ? -14.274 -3.507 -9.116 1.00 93.38 255 GLY A N 1
ATOM 1980 C CA . GLY A 1 255 ? -13.793 -3.233 -7.770 1.00 93.38 255 GLY A CA 1
ATOM 1981 C C . GLY A 1 255 ? -13.344 -1.789 -7.576 1.00 93.38 255 GLY A C 1
ATOM 1982 O O . GLY A 1 255 ? -13.503 -0.935 -8.450 1.00 93.38 255 GLY A O 1
ATOM 1983 N N . TRP A 1 256 ? -12.762 -1.504 -6.414 1.00 96.94 256 TRP A N 1
ATOM 1984 C CA . TRP A 1 256 ? -12.381 -0.146 -6.024 1.00 96.94 256 TRP A CA 1
ATOM 1985 C C . TRP A 1 256 ? -11.367 0.487 -6.967 1.00 96.94 256 TRP A C 1
ATOM 1987 O O . TRP A 1 256 ? -11.551 1.643 -7.343 1.00 96.94 256 TRP A O 1
ATOM 1997 N N . ARG A 1 257 ? -10.344 -0.260 -7.405 1.00 94.81 257 ARG A N 1
ATOM 1998 C CA . ARG A 1 257 ? -9.344 0.274 -8.343 1.00 94.81 257 ARG A CA 1
ATOM 1999 C C . ARG A 1 257 ? -9.989 0.715 -9.658 1.00 94.81 257 ARG A C 1
ATOM 2001 O O . ARG A 1 257 ? -9.764 1.834 -10.097 1.00 94.81 257 ARG A O 1
ATOM 2008 N N . A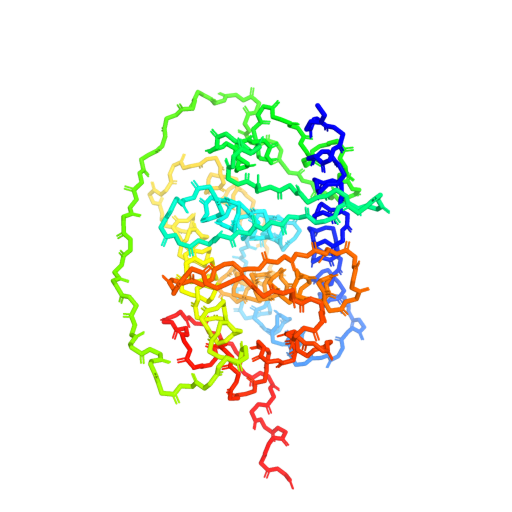LA A 1 258 ? -10.883 -0.102 -10.216 1.00 93.19 258 ALA A N 1
ATOM 2009 C CA . ALA A 1 258 ? -11.587 0.218 -11.454 1.00 93.19 258 ALA A CA 1
ATOM 2010 C C . ALA A 1 258 ? -12.590 1.369 -11.288 1.00 93.19 258 ALA A C 1
ATOM 2012 O O . ALA A 1 258 ? -12.805 2.149 -12.213 1.00 93.19 258 ALA A O 1
ATOM 2013 N N . LYS A 1 259 ? -13.214 1.479 -10.111 1.00 94.94 259 LYS A N 1
ATOM 2014 C CA . LYS A 1 259 ? -14.254 2.475 -9.832 1.00 94.94 259 LYS A CA 1
ATOM 2015 C C . LYS A 1 259 ? -13.697 3.854 -9.479 1.00 94.94 259 LYS A C 1
ATOM 2017 O O . LYS A 1 259 ? -14.309 4.859 -9.836 1.00 94.94 259 LYS A O 1
ATOM 2022 N N . TYR A 1 260 ? -12.602 3.909 -8.725 1.00 95.50 260 TYR A N 1
ATOM 2023 C CA . TYR A 1 260 ? -12.144 5.144 -8.087 1.00 95.50 260 TYR A CA 1
ATOM 2024 C C . TYR A 1 260 ? -10.817 5.678 -8.621 1.00 95.50 260 TYR A C 1
ATOM 2026 O O . TYR A 1 260 ? -10.538 6.852 -8.369 1.00 95.50 260 TYR A O 1
ATOM 2034 N N . SER A 1 261 ? -10.024 4.864 -9.326 1.00 95.06 261 SER A N 1
ATOM 2035 C CA . SER A 1 261 ? -8.699 5.286 -9.779 1.00 95.06 261 SER A CA 1
ATOM 2036 C C . SER A 1 261 ? -8.783 6.281 -10.931 1.00 95.06 261 SER A C 1
ATOM 2038 O O . SER A 1 261 ? -9.607 6.153 -11.839 1.00 95.06 261 SER A O 1
ATOM 2040 N N . LYS A 1 262 ? -7.899 7.275 -10.886 1.00 95.50 262 LYS A N 1
ATOM 2041 C CA . LYS A 1 262 ? -7.586 8.204 -11.976 1.00 95.50 262 LYS A CA 1
ATOM 2042 C C . LYS A 1 262 ? -6.278 7.834 -12.687 1.00 95.50 262 LYS A C 1
ATOM 2044 O O . LYS A 1 262 ? -5.978 8.410 -13.730 1.00 95.50 262 LYS A O 1
ATOM 2049 N N . GLU A 1 263 ? -5.517 6.892 -12.137 1.00 94.75 263 GLU A N 1
ATOM 2050 C CA . GLU A 1 263 ? -4.248 6.419 -12.681 1.00 94.75 263 GLU A CA 1
ATOM 2051 C C . GLU A 1 263 ? -4.406 5.166 -13.541 1.00 94.75 263 GLU A C 1
ATOM 2053 O O . GLU A 1 263 ? -5.429 4.478 -13.551 1.00 94.75 263 GLU A O 1
ATOM 2058 N N . ARG A 1 264 ? -3.343 4.836 -14.277 1.00 93.56 264 ARG A N 1
ATOM 2059 C CA . ARG A 1 264 ? -3.301 3.606 -15.072 1.00 93.56 264 ARG A CA 1
ATOM 2060 C C . ARG A 1 264 ? -3.398 2.358 -14.183 1.00 93.56 264 ARG A C 1
ATOM 2062 O O . ARG A 1 264 ? -2.805 2.283 -13.104 1.00 93.56 264 ARG A O 1
ATOM 2069 N N . PHE A 1 265 ? -4.095 1.345 -14.684 1.00 91.56 265 PHE A N 1
ATOM 2070 C CA . PHE A 1 265 ? -4.120 -0.003 -14.122 1.00 91.56 265 PHE A CA 1
ATOM 2071 C C . PHE A 1 265 ? -4.404 -1.021 -15.229 1.00 91.56 265 PHE A C 1
ATOM 2073 O 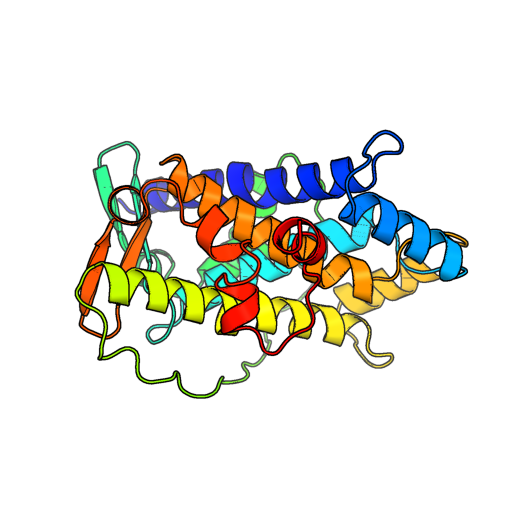O . PHE A 1 265 ? -4.835 -0.651 -16.325 1.00 91.56 265 PHE A O 1
ATOM 2080 N N . VAL A 1 266 ? -4.149 -2.299 -14.950 1.00 85.25 266 VAL A N 1
ATOM 2081 C CA . VAL A 1 266 ? -4.476 -3.402 -15.858 1.00 85.25 266 VAL A CA 1
ATOM 2082 C C . VAL A 1 266 ? -5.538 -4.286 -15.210 1.00 85.25 266 VAL A C 1
ATOM 2084 O O . VAL A 1 266 ? -5.368 -4.773 -14.091 1.00 85.25 266 VAL A O 1
ATOM 2087 N N . ASP A 1 267 ? -6.654 -4.481 -15.912 1.00 85.56 267 ASP A N 1
ATOM 2088 C CA . ASP A 1 267 ? -7.680 -5.447 -15.523 1.00 85.56 267 ASP A CA 1
ATOM 2089 C C . ASP A 1 267 ? -7.388 -6.805 -16.167 1.00 85.56 267 ASP A C 1
ATOM 2091 O O . ASP A 1 267 ? -7.959 -7.167 -17.196 1.00 85.56 267 ASP A O 1
ATOM 2095 N N . ASP A 1 268 ? -6.482 -7.563 -15.547 1.00 80.06 268 ASP A N 1
ATOM 2096 C CA . ASP A 1 268 ? -6.126 -8.916 -15.991 1.00 80.06 268 ASP A CA 1
ATOM 2097 C C . ASP A 1 268 ? -7.313 -9.911 -15.913 1.00 80.06 268 ASP A C 1
ATOM 2099 O O . ASP A 1 268 ? -7.221 -11.023 -16.434 1.00 80.06 268 ASP A O 1
ATOM 2103 N N . PHE A 1 269 ? -8.445 -9.525 -15.301 1.00 75.62 269 PHE A N 1
ATOM 2104 C CA . PHE A 1 269 ? -9.653 -10.349 -15.172 1.00 75.62 269 PHE A CA 1
ATOM 2105 C C . PHE A 1 269 ? -10.772 -9.965 -16.150 1.00 75.62 269 PHE A C 1
ATOM 2107 O O . PHE A 1 269 ? -11.767 -10.690 -16.236 1.00 75.62 269 PHE A O 1
ATOM 2114 N N . ALA A 1 270 ? -10.621 -8.881 -16.920 1.00 76.50 270 ALA A N 1
ATOM 2115 C CA . ALA A 1 270 ? -11.657 -8.404 -17.837 1.00 76.50 270 ALA A CA 1
ATOM 2116 C C . ALA A 1 270 ? -12.123 -9.505 -18.808 1.00 76.50 270 ALA A C 1
ATOM 2118 O O . ALA A 1 270 ? -13.323 -9.691 -19.019 1.00 76.50 270 ALA A O 1
ATOM 2119 N N . GLU A 1 271 ? -11.188 -10.300 -19.335 1.00 66.94 271 GLU A N 1
ATOM 2120 C CA . GLU A 1 271 ? -11.484 -11.379 -20.284 1.00 66.94 271 GLU A CA 1
ATOM 2121 C C . GLU A 1 271 ? -12.258 -12.544 -19.643 1.00 66.94 271 GLU A C 1
ATOM 2123 O O . GLU A 1 271 ? -13.088 -13.170 -20.304 1.00 66.94 271 GLU A O 1
ATOM 2128 N N . LEU A 1 272 ? -12.067 -12.794 -18.343 1.00 64.38 272 LEU A N 1
ATOM 2129 C CA . LEU A 1 272 ? -12.737 -13.876 -17.611 1.00 64.38 272 LEU A CA 1
ATOM 2130 C C . LEU A 1 272 ? -14.215 -13.581 -17.324 1.00 64.38 272 LEU A C 1
ATOM 2132 O O . LEU A 1 272 ? -14.990 -14.508 -17.120 1.00 64.38 272 LEU A O 1
ATOM 2136 N N . SER A 1 273 ? -14.615 -12.308 -17.332 1.00 57.53 273 SER A N 1
ATOM 2137 C CA . SER A 1 273 ? -16.005 -11.885 -17.101 1.00 57.53 273 SER A CA 1
ATOM 2138 C C . SER A 1 273 ? -16.910 -11.989 -18.339 1.00 57.53 273 SER A C 1
ATOM 2140 O O . SER A 1 273 ? -18.121 -11.796 -18.241 1.00 57.53 273 SER A O 1
ATOM 2142 N N . SER A 1 274 ? -16.323 -12.288 -19.503 1.00 52.38 274 SER A N 1
ATOM 2143 C CA . SER A 1 274 ? -17.008 -12.346 -20.803 1.00 52.38 274 SER A CA 1
ATOM 2144 C C . SER A 1 274 ? -17.321 -13.766 -21.302 1.00 52.38 274 SER A C 1
ATOM 2146 O O . SER A 1 274 ? -17.864 -13.917 -22.399 1.00 52.38 274 SER A O 1
ATOM 2148 N N . ALA A 1 275 ? -16.997 -14.788 -20.501 1.00 45.16 275 ALA A N 1
ATOM 2149 C CA . ALA A 1 275 ? -17.230 -16.210 -20.771 1.00 45.16 275 ALA A CA 1
ATOM 2150 C C . ALA A 1 275 ? -18.360 -16.774 -19.897 1.00 45.16 275 ALA A C 1
ATOM 2152 O O . ALA A 1 275 ? -19.110 -17.636 -20.412 1.00 45.16 275 ALA A O 1
#

Radius of gyration: 18.51 Å; chains: 1; bounding box: 51×40×53 Å

Secondary structure (DSSP, 8-state):
-HHHHHHHHHHHHIIIIIHHHHHHHHHHHSTT--SHHHHHHHHHHHHSSS---HHHHHHHHHHHHHHHHHHHHS-TTT--EEEE-TT--EEEHHHHHTT-HHHHHHSTT-HHHHH--S------TT--------PPPPPP--TTSPTTHHHHHHHHHHIIIIIIHHHHHHHHHTTSTT--SHHHHHHHHHHTT-SS---HHHHHHHHHHHHHHHHHHHHHTTSS-EEEE-TTS-EEEHHHHHTT-HHHHHHSTTSHHHHH--S----TTGGGGG-

Foldseek 3Di:
DLPVVVLLLLLLLQPQQLQVLLVVLVVLCDPPHDAPLSVVFQVQLAPPQFFFDPLLLLNLLLLLLVLLVLLQLLDPPAWFKWFQDPVRDIGGSNVSCVSCSSCLSLHDVCSNVPNHPGDDDNLHPDDDDDDDDDDDDDDDDLPPDDPPVSVLLSNLLRSQPRRLQVSLVVSVLLCDPPDPRSSSVVRVVNRPPDTGGGDSNSVNNSSSLSSVLSVLQCLCVVVGQMWTQDPVRDIDGCNVVVNSCSSVQCLDCCHSNVPNHPDDDDNSCPVVVVD

Sequence (275 aa):
MSKVAIEEFAELLVCHVRDVSIQQCDMTLGPNYRGPDGQRWRAAAAAAGGQVPASMVIPDCVDTTIFEALRETDDQEILHLSFTTNHGEIMDLLVEGGGELGGWYIGTGEWRPMYSKERFIDDFADIPTEWGIATPELAPILEELPMPRRAIEELGQLLVRHVRDVAIQSCDLQLLPHSQTPLAKRWRRAAVPFHGKVPPQVLIPDCVDETIFAFLRAIDQGILRLSFTAESGETVDLVKEGRGELGARYMASSGWRAKYSKERFVDDFAELSSA